Protein AF-A0A7S1A762-F1 (afdb_monomer)

Structure (mmCIF, N/CA/C/O backbone):
data_AF-A0A7S1A762-F1
#
_entry.id   AF-A0A7S1A762-F1
#
loop_
_atom_site.group_PDB
_atom_site.id
_atom_site.type_symbol
_atom_site.label_atom_id
_atom_site.label_alt_id
_atom_site.label_comp_id
_atom_site.label_asym_id
_atom_site.label_entity_id
_atom_site.label_seq_id
_atom_site.pdbx_PDB_ins_code
_atom_site.Cartn_x
_atom_site.Cartn_y
_atom_site.Cartn_z
_atom_site.occupancy
_atom_site.B_iso_or_equiv
_atom_site.auth_seq_id
_atom_site.auth_comp_id
_atom_site.auth_asym_id
_atom_site.auth_atom_id
_atom_site.pdbx_PDB_model_num
ATOM 1 N N . GLU A 1 1 ? 0.591 2.459 -3.767 1.00 74.31 1 GLU A N 1
ATOM 2 C CA . GLU A 1 1 ? 2.033 2.713 -3.951 1.00 74.31 1 GLU A CA 1
ATOM 3 C C . GLU A 1 1 ? 2.833 1.561 -4.551 1.00 74.31 1 GLU A C 1
ATOM 5 O O . GLU A 1 1 ? 3.235 1.699 -5.696 1.00 74.31 1 GLU A O 1
ATOM 10 N N . LYS A 1 2 ? 2.985 0.401 -3.887 1.00 76.31 2 LYS A N 1
ATOM 11 C CA . LYS A 1 2 ? 3.756 -0.755 -4.411 1.00 76.31 2 LYS A CA 1
ATOM 12 C C . LYS A 1 2 ? 3.496 -1.075 -5.895 1.00 76.31 2 LYS A C 1
ATOM 14 O O . LYS A 1 2 ? 4.422 -1.105 -6.691 1.00 76.31 2 LYS A O 1
ATOM 19 N N . ARG A 1 3 ? 2.223 -1.227 -6.286 1.00 81.94 3 ARG A N 1
ATOM 20 C CA . ARG A 1 3 ? 1.825 -1.501 -7.682 1.00 81.94 3 ARG A CA 1
ATOM 21 C C . ARG A 1 3 ? 2.238 -0.395 -8.666 1.00 81.94 3 ARG A C 1
ATOM 23 O O . ARG A 1 3 ? 2.551 -0.702 -9.807 1.00 81.94 3 ARG A O 1
ATOM 30 N N . ARG A 1 4 ? 2.243 0.871 -8.235 1.00 85.12 4 ARG A N 1
ATOM 31 C CA . ARG A 1 4 ? 2.633 2.027 -9.059 1.00 85.12 4 ARG A CA 1
ATOM 32 C C . ARG A 1 4 ? 4.132 1.992 -9.363 1.00 85.12 4 ARG A C 1
ATOM 34 O O . ARG A 1 4 ? 4.509 2.110 -10.519 1.00 85.12 4 ARG A O 1
ATOM 41 N N . VAL A 1 5 ? 4.955 1.746 -8.341 1.00 73.81 5 VAL A N 1
ATOM 42 C CA . VAL A 1 5 ? 6.417 1.627 -8.479 1.00 73.81 5 VAL A CA 1
ATOM 43 C C . VAL A 1 5 ? 6.793 0.419 -9.343 1.00 73.81 5 VAL A C 1
ATOM 45 O O . VAL A 1 5 ? 7.632 0.537 -10.227 1.00 73.81 5 VAL A O 1
ATOM 48 N N . THR A 1 6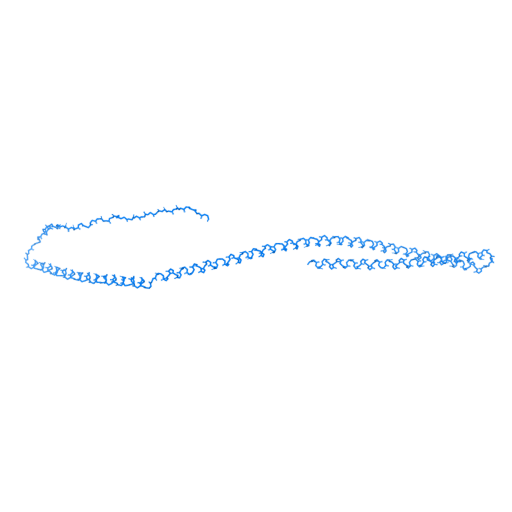 ? 6.121 -0.725 -9.165 1.00 77.44 6 THR A N 1
ATOM 49 C CA . THR A 1 6 ? 6.346 -1.912 -10.010 1.00 77.44 6 THR A CA 1
ATOM 50 C C . THR A 1 6 ? 6.047 -1.646 -11.488 1.00 77.44 6 THR A C 1
ATOM 52 O O . THR A 1 6 ? 6.812 -2.074 -12.344 1.00 77.44 6 THR A O 1
ATOM 55 N N . LEU A 1 7 ? 4.964 -0.925 -11.798 1.00 86.44 7 LEU A N 1
ATOM 56 C CA . LEU A 1 7 ? 4.635 -0.567 -13.181 1.00 86.44 7 LEU A CA 1
ATOM 57 C C . LEU A 1 7 ? 5.673 0.382 -13.799 1.00 86.44 7 LEU A C 1
ATOM 59 O O . LEU A 1 7 ? 6.017 0.205 -14.962 1.00 86.44 7 LEU A O 1
ATOM 63 N N . ALA A 1 8 ? 6.204 1.335 -13.029 1.00 77.06 8 ALA A N 1
ATOM 64 C CA . ALA A 1 8 ? 7.244 2.249 -13.507 1.00 77.06 8 ALA A CA 1
ATOM 65 C C . ALA A 1 8 ? 8.561 1.514 -13.825 1.00 77.06 8 ALA A C 1
ATOM 67 O O . ALA A 1 8 ? 9.174 1.756 -14.861 1.00 77.06 8 ALA A O 1
ATOM 68 N N . ILE A 1 9 ? 8.960 0.558 -12.974 1.00 78.56 9 ILE A N 1
ATOM 69 C CA . ILE A 1 9 ? 10.123 -0.313 -13.221 1.00 78.56 9 ILE A CA 1
ATOM 70 C C . ILE A 1 9 ? 9.944 -1.098 -14.527 1.00 78.56 9 ILE A C 1
ATOM 72 O O . ILE A 1 9 ? 10.867 -1.152 -15.336 1.00 78.56 9 ILE A O 1
ATOM 76 N N . GLN A 1 10 ? 8.757 -1.673 -14.744 1.00 85.50 10 GLN A N 1
ATOM 77 C CA . GLN A 1 10 ? 8.454 -2.439 -15.953 1.00 85.50 10 GLN A CA 1
ATOM 78 C C . GLN A 1 10 ? 8.565 -1.572 -17.217 1.00 85.50 10 GLN A C 1
ATOM 80 O O . GLN A 1 10 ? 9.167 -1.995 -18.197 1.00 85.50 10 GLN A O 1
ATOM 85 N N . GLN A 1 11 ? 8.046 -0.343 -17.174 1.00 83.00 11 GLN A N 1
ATOM 86 C CA . GLN A 1 11 ? 8.123 0.593 -18.298 1.00 83.00 11 GLN A CA 1
ATOM 87 C C . GLN A 1 11 ? 9.572 0.960 -18.650 1.00 83.00 11 GLN A C 1
ATOM 89 O O . GLN A 1 11 ? 9.935 0.897 -19.821 1.00 83.00 11 GLN A O 1
ATOM 94 N N . CYS A 1 12 ? 10.422 1.244 -17.656 1.00 79.12 12 CYS A N 1
ATOM 95 C CA . CYS A 1 12 ? 11.844 1.541 -17.901 1.00 79.12 12 CYS A CA 1
ATOM 96 C C . CYS A 1 12 ? 12.571 0.327 -18.519 1.00 79.12 12 CYS A C 1
ATOM 98 O O . CYS A 1 12 ? 13.406 0.475 -19.408 1.00 79.12 12 CYS A O 1
ATOM 100 N N . GLN A 1 13 ? 12.232 -0.897 -18.092 1.00 78.62 13 GLN A N 1
ATOM 101 C CA . GLN A 1 13 ? 12.792 -2.127 -18.669 1.00 78.62 13 GLN A CA 1
ATOM 102 C C . GLN A 1 13 ? 12.361 -2.350 -20.125 1.00 78.62 13 GLN A C 1
ATOM 104 O O . GLN A 1 13 ? 13.174 -2.781 -20.945 1.00 78.62 13 GLN A O 1
ATOM 109 N N . ASP A 1 14 ? 11.104 -2.053 -20.453 1.00 81.06 14 ASP A N 1
ATOM 110 C CA . ASP A 1 14 ? 10.584 -2.190 -21.813 1.00 81.06 14 ASP A CA 1
ATOM 111 C C . ASP A 1 14 ? 11.221 -1.169 -22.774 1.00 81.06 14 ASP A C 1
ATOM 113 O O . ASP A 1 14 ? 11.579 -1.535 -23.895 1.00 81.06 14 ASP A O 1
ATOM 117 N N . GLU A 1 15 ? 11.427 0.079 -22.338 1.00 80.25 15 GLU A N 1
ATOM 118 C CA . GLU A 1 15 ? 12.115 1.119 -23.122 1.00 80.25 15 GLU A CA 1
ATOM 119 C C . GLU A 1 15 ? 13.577 0.747 -23.412 1.00 80.25 15 GLU A C 1
ATOM 121 O O . GLU A 1 15 ? 14.010 0.794 -24.565 1.00 80.25 15 GLU A O 1
ATOM 126 N N . LEU A 1 16 ? 14.310 0.267 -22.399 1.00 74.62 16 LEU A N 1
ATOM 127 C CA . LEU A 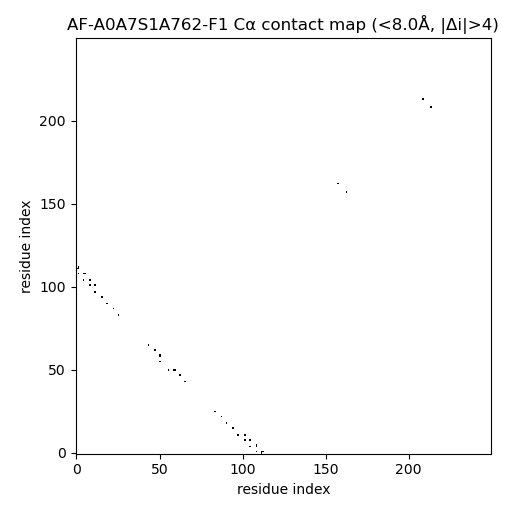1 16 ? 15.690 -0.208 -22.559 1.00 74.62 16 LEU A CA 1
ATOM 128 C C . LEU A 1 16 ? 15.809 -1.342 -23.585 1.00 74.62 16 LEU A C 1
ATOM 130 O O . LEU A 1 16 ? 16.770 -1.393 -24.357 1.00 74.62 16 LEU A O 1
ATOM 134 N N . ARG A 1 17 ? 14.836 -2.258 -23.608 1.00 84.00 17 ARG A N 1
ATOM 135 C CA . ARG A 1 17 ? 14.813 -3.362 -24.573 1.00 84.00 17 ARG A CA 1
ATOM 136 C C . ARG A 1 17 ? 14.652 -2.853 -26.005 1.00 84.00 17 ARG A C 1
ATOM 138 O O . ARG A 1 17 ? 15.387 -3.294 -26.884 1.00 84.00 17 ARG A O 1
ATOM 145 N N . ILE A 1 18 ? 13.727 -1.918 -26.230 1.00 81.50 18 ILE A N 1
ATOM 146 C CA . ILE A 1 18 ? 13.470 -1.335 -27.557 1.00 81.50 18 ILE A CA 1
ATOM 147 C C . ILE A 1 18 ? 14.721 -0.630 -28.094 1.00 81.50 18 ILE A C 1
ATOM 149 O O . ILE A 1 18 ? 15.057 -0.776 -29.270 1.00 81.50 18 ILE A O 1
ATOM 153 N N . ASP A 1 19 ? 15.436 0.107 -27.246 1.00 75.38 19 ASP A N 1
ATOM 154 C CA . ASP A 1 19 ? 16.648 0.810 -27.670 1.00 75.38 19 ASP A CA 1
ATOM 155 C C . ASP A 1 19 ? 17.823 -0.144 -27.948 1.00 75.38 19 ASP A C 1
ATOM 157 O O . ASP A 1 19 ? 18.592 0.093 -28.884 1.00 75.38 19 ASP A O 1
ATOM 161 N N . SER A 1 20 ? 17.928 -1.266 -27.224 1.00 76.75 20 SER A N 1
ATOM 162 C CA . SER A 1 20 ? 18.887 -2.334 -27.549 1.00 76.75 20 SER A CA 1
ATOM 163 C C . SER A 1 20 ? 18.601 -2.958 -28.917 1.00 76.75 20 SER A C 1
ATOM 165 O O . SER A 1 20 ? 19.506 -3.078 -29.739 1.00 76.75 20 SER A O 1
ATOM 167 N N . GLU A 1 21 ? 17.339 -3.303 -29.193 1.00 79.94 21 GLU A N 1
ATOM 168 C CA . GLU A 1 21 ? 16.923 -3.884 -30.478 1.00 79.94 21 GLU A CA 1
ATOM 169 C C . GLU A 1 21 ? 17.217 -2.923 -31.653 1.00 79.94 21 GLU A C 1
ATOM 171 O O . GLU A 1 21 ? 17.675 -3.346 -32.718 1.00 79.94 21 GLU A O 1
ATOM 176 N N . ARG A 1 22 ? 17.031 -1.608 -31.457 1.00 81.00 22 ARG A N 1
ATOM 177 C CA . ARG A 1 22 ? 17.393 -0.577 -32.451 1.00 81.00 22 ARG A CA 1
ATOM 178 C C . ARG A 1 22 ? 18.898 -0.509 -32.717 1.00 81.00 22 ARG A C 1
ATOM 180 O O . ARG A 1 22 ? 19.308 -0.378 -33.871 1.00 81.00 22 ARG A O 1
ATOM 187 N N . ARG A 1 23 ? 19.7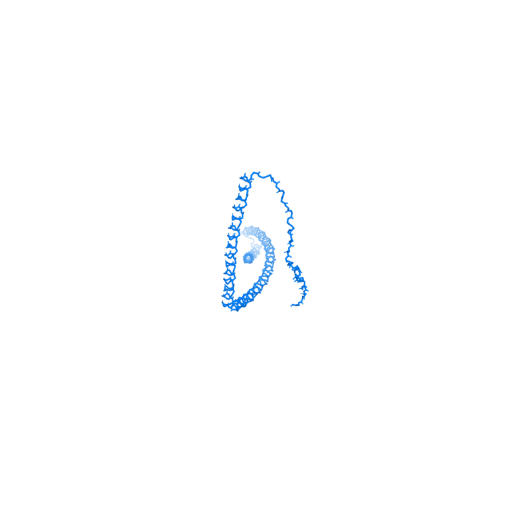19 -0.599 -31.669 1.00 74.44 23 ARG A N 1
ATOM 188 C CA . ARG A 1 23 ? 21.187 -0.558 -31.764 1.00 74.44 23 ARG A CA 1
ATOM 189 C C . ARG A 1 23 ? 21.742 -1.739 -32.567 1.00 74.44 23 ARG A C 1
ATOM 191 O O . ARG A 1 23 ? 22.619 -1.550 -33.414 1.00 74.44 23 ARG A O 1
ATOM 198 N N . ASP A 1 24 ? 21.201 -2.931 -32.338 1.00 79.12 24 ASP A N 1
ATOM 199 C CA . ASP A 1 24 ? 21.586 -4.145 -33.065 1.00 79.12 24 ASP A CA 1
ATOM 200 C C . ASP A 1 24 ? 21.239 -4.040 -34.562 1.00 79.12 24 ASP A C 1
ATOM 202 O O . ASP A 1 24 ? 22.044 -4.408 -35.426 1.00 79.12 24 ASP A O 1
ATOM 206 N N . SER A 1 25 ? 20.079 -3.454 -34.886 1.00 85.38 25 SER A N 1
ATOM 207 C CA . SER A 1 25 ? 19.676 -3.178 -36.272 1.00 85.38 25 SER A CA 1
ATOM 208 C C . SER A 1 25 ? 20.657 -2.238 -36.980 1.00 85.38 25 SER A C 1
ATOM 210 O O . SER A 1 25 ? 21.123 -2.546 -38.076 1.00 85.38 25 SER A O 1
ATOM 212 N N . LEU A 1 26 ? 21.023 -1.118 -36.346 1.00 79.88 26 LEU A N 1
ATOM 213 C CA . LEU A 1 26 ? 21.956 -0.137 -36.920 1.00 79.88 26 LEU A CA 1
ATOM 214 C C . LEU A 1 26 ? 23.366 -0.706 -37.117 1.00 79.88 26 LEU A C 1
ATOM 216 O O . LEU A 1 26 ? 24.038 -0.394 -38.099 1.00 79.88 26 LEU A O 1
ATOM 220 N N . THR A 1 27 ? 23.811 -1.566 -36.202 1.00 78.25 27 THR A N 1
ATOM 221 C CA . THR A 1 27 ? 25.116 -2.233 -36.306 1.00 78.25 27 THR A CA 1
ATOM 222 C C . THR A 1 27 ? 25.144 -3.178 -37.508 1.00 78.25 27 THR A C 1
ATOM 224 O O . THR A 1 27 ? 26.099 -3.170 -38.283 1.00 78.25 27 THR A O 1
ATOM 227 N N . THR A 1 28 ? 24.055 -3.920 -37.724 1.00 86.12 28 THR A N 1
ATOM 228 C CA . THR A 1 28 ? 23.906 -4.810 -38.883 1.00 86.12 28 THR A CA 1
ATOM 229 C C . THR A 1 28 ? 23.937 -4.035 -40.208 1.00 86.12 28 THR A C 1
ATOM 231 O O . THR A 1 28 ? 24.608 -4.453 -41.153 1.00 86.12 28 THR A O 1
ATOM 234 N N . GLU A 1 29 ? 23.262 -2.883 -40.288 1.00 86.69 29 GLU A N 1
ATOM 235 C CA . GLU A 1 29 ? 23.292 -2.019 -41.480 1.00 86.69 29 GLU A CA 1
ATOM 236 C C . GLU A 1 29 ? 24.700 -1.468 -41.770 1.00 86.69 29 GLU A C 1
ATOM 238 O O . GLU A 1 29 ? 25.140 -1.459 -42.924 1.00 86.69 29 GLU A O 1
ATOM 243 N N . LEU A 1 30 ? 25.440 -1.062 -40.732 1.00 80.94 30 LEU A N 1
ATOM 244 C CA . LEU A 1 30 ? 26.822 -0.587 -40.866 1.00 80.94 30 LEU A CA 1
ATOM 245 C C . LEU A 1 30 ? 27.766 -1.678 -41.383 1.00 80.94 30 LEU A C 1
ATOM 247 O O . LEU A 1 30 ? 28.608 -1.401 -42.243 1.00 80.94 30 LEU A O 1
ATOM 251 N N . ASP A 1 31 ? 27.621 -2.910 -40.899 1.00 84.75 31 ASP A N 1
ATOM 252 C CA . ASP A 1 31 ? 28.403 -4.051 -41.383 1.00 84.75 31 ASP A CA 1
ATOM 253 C C . ASP A 1 31 ? 28.080 -4.386 -42.849 1.00 84.75 31 ASP A C 1
ATOM 255 O O . ASP A 1 31 ? 28.986 -4.707 -43.632 1.00 84.75 31 ASP A O 1
ATOM 259 N N . GLY A 1 32 ? 26.815 -4.225 -43.256 1.00 89.38 32 GLY A N 1
ATOM 260 C CA . GLY A 1 32 ? 26.387 -4.311 -44.654 1.00 89.38 32 GLY A CA 1
ATOM 261 C C . GLY A 1 32 ? 27.094 -3.279 -45.535 1.00 89.38 32 GLY A C 1
ATOM 262 O O . GLY A 1 32 ? 27.806 -3.642 -46.473 1.00 89.38 32 GLY A O 1
ATOM 263 N N . MET A 1 33 ? 27.004 -1.997 -45.172 1.00 79.81 33 MET A N 1
ATOM 264 C CA . MET A 1 33 ? 27.676 -0.912 -45.899 1.00 79.81 33 MET A CA 1
ATOM 265 C C . MET A 1 33 ? 29.201 -1.083 -45.958 1.00 79.81 33 MET A C 1
ATOM 267 O O . MET A 1 33 ? 29.834 -0.769 -46.968 1.00 79.81 33 MET A O 1
ATOM 271 N N . ARG A 1 34 ? 2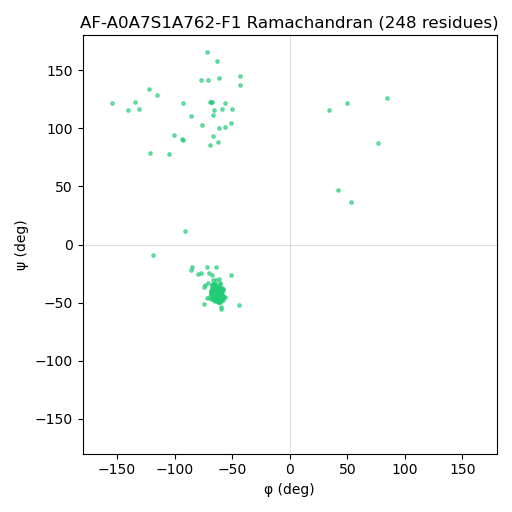9.823 -1.583 -44.884 1.00 84.62 34 ARG A N 1
ATOM 272 C CA . ARG A 1 34 ? 31.268 -1.847 -44.845 1.00 84.62 34 ARG A CA 1
ATOM 273 C C . ARG A 1 34 ? 31.670 -2.947 -45.827 1.00 84.62 34 ARG A C 1
ATOM 275 O O . ARG A 1 34 ? 32.721 -2.839 -46.462 1.00 84.62 34 ARG A O 1
ATOM 282 N N . SER A 1 35 ? 30.841 -3.978 -45.955 1.00 91.12 35 SER A N 1
ATOM 283 C CA . SER A 1 35 ? 31.044 -5.076 -46.903 1.00 91.12 35 SER A CA 1
ATOM 284 C C . SER A 1 35 ? 30.909 -4.595 -48.350 1.00 91.12 35 SER A C 1
ATOM 286 O O . SER A 1 35 ? 31.764 -4.903 -49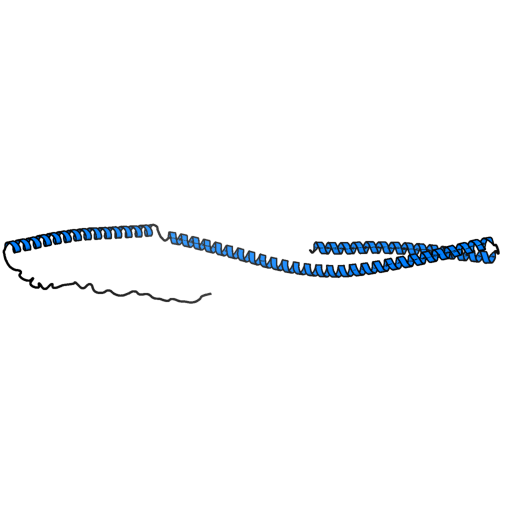.181 1.00 91.12 35 SER A O 1
ATOM 288 N N . GLU A 1 36 ? 29.901 -3.767 -48.640 1.00 89.62 36 GLU A N 1
ATOM 289 C CA . GLU A 1 36 ? 29.718 -3.138 -49.955 1.00 89.62 36 GLU A CA 1
ATOM 290 C C . GLU A 1 36 ? 30.903 -2.241 -50.335 1.00 89.62 36 GLU A C 1
ATOM 292 O O . GLU A 1 36 ? 31.429 -2.338 -51.443 1.00 89.62 36 GLU A O 1
ATOM 297 N N . LEU A 1 37 ? 31.389 -1.414 -49.402 1.00 82.38 37 LEU A N 1
ATOM 298 C CA . LEU A 1 37 ? 32.558 -0.564 -49.632 1.00 82.38 37 LEU A CA 1
ATOM 299 C C . LEU A 1 37 ? 33.819 -1.387 -49.923 1.00 82.38 37 LEU A C 1
ATOM 301 O O . LEU A 1 37 ? 34.603 -1.024 -50.799 1.00 82.38 37 LEU A O 1
ATOM 305 N N . MET A 1 38 ? 34.021 -2.497 -49.208 1.00 88.00 38 MET A N 1
ATOM 306 C CA . MET A 1 38 ? 35.158 -3.393 -49.435 1.00 88.00 38 MET A CA 1
ATOM 307 C C . MET A 1 38 ? 35.106 -4.027 -50.831 1.00 88.00 38 MET A C 1
ATOM 309 O O . MET A 1 38 ? 36.132 -4.100 -51.509 1.00 88.00 38 MET A O 1
ATOM 313 N N . LEU A 1 39 ? 33.913 -4.429 -51.281 1.00 89.31 39 LEU A N 1
ATOM 314 C CA . LEU A 1 39 ? 33.696 -4.936 -52.635 1.00 89.31 39 LEU A CA 1
ATOM 315 C C . LEU A 1 39 ? 34.035 -3.867 -53.685 1.00 89.31 39 LEU A C 1
ATOM 317 O O . LEU A 1 39 ? 34.795 -4.142 -54.613 1.00 89.31 39 LEU A O 1
ATOM 321 N N . LEU A 1 40 ? 33.544 -2.640 -53.493 1.00 85.62 40 LEU A N 1
ATOM 322 C CA . LEU A 1 40 ? 33.812 -1.495 -54.369 1.00 85.62 40 LEU A CA 1
ATOM 323 C C . LEU A 1 40 ? 35.304 -1.148 -54.448 1.00 85.62 40 LEU A C 1
ATOM 325 O O . LEU A 1 40 ? 35.837 -0.925 -55.537 1.00 85.62 40 LEU A O 1
ATOM 329 N N . MET A 1 41 ? 36.005 -1.150 -53.312 1.00 79.00 41 MET A N 1
ATOM 330 C CA . MET A 1 41 ? 37.456 -0.949 -53.277 1.00 79.00 41 MET A CA 1
ATOM 331 C C . MET A 1 41 ? 38.194 -2.050 -54.044 1.00 79.00 41 MET A C 1
ATOM 333 O O . MET A 1 41 ? 39.076 -1.749 -54.843 1.00 79.00 41 MET A O 1
ATOM 337 N N . SER A 1 42 ? 37.786 -3.312 -53.884 1.00 83.75 42 SER A N 1
ATOM 338 C CA . SER A 1 42 ? 38.362 -4.424 -54.645 1.00 83.75 42 SER A CA 1
ATOM 339 C C . SER A 1 42 ? 38.130 -4.283 -56.153 1.00 83.75 42 SER A C 1
ATOM 341 O O . SER A 1 42 ? 39.025 -4.600 -56.938 1.00 83.75 42 SER A O 1
ATOM 343 N N . THR A 1 43 ? 36.950 -3.821 -56.581 1.00 80.62 43 THR A N 1
ATOM 344 C CA . THR A 1 43 ? 36.676 -3.562 -58.004 1.00 80.62 43 THR A CA 1
ATOM 345 C C . THR A 1 43 ? 37.482 -2.380 -58.535 1.00 80.62 43 THR A C 1
ATOM 347 O O . THR A 1 43 ? 38.048 -2.470 -59.621 1.00 80.62 43 THR A O 1
ATOM 350 N N . HIS A 1 44 ? 37.626 -1.309 -57.751 1.00 77.94 44 HIS A N 1
ATOM 351 C CA . HIS A 1 44 ? 38.472 -0.170 -58.103 1.00 77.94 44 HIS A CA 1
ATOM 352 C C . HIS A 1 44 ? 39.940 -0.591 -58.276 1.00 77.94 44 HIS A C 1
ATOM 354 O O . HIS A 1 44 ? 40.591 -0.185 -59.239 1.00 77.94 44 HIS A O 1
ATOM 360 N N . ASP A 1 45 ? 40.460 -1.439 -57.387 1.00 81.69 45 ASP A N 1
ATOM 361 C CA . ASP A 1 45 ? 41.831 -1.957 -57.461 1.00 81.69 45 ASP A CA 1
ATOM 362 C C . ASP A 1 45 ? 42.049 -2.894 -58.657 1.00 81.69 45 ASP A C 1
ATOM 364 O O . ASP A 1 45 ? 43.174 -3.049 -59.139 1.00 81.69 45 ASP A O 1
ATOM 368 N N . HIS A 1 46 ? 40.993 -3.553 -59.131 1.00 77.50 46 HIS A N 1
ATOM 369 C CA . HIS A 1 46 ? 41.032 -4.366 -60.342 1.00 77.50 46 HIS A CA 1
ATOM 370 C C . HIS A 1 46 ? 41.069 -3.492 -61.602 1.00 77.50 46 HIS A C 1
ATOM 372 O O . HIS A 1 46 ? 41.992 -3.638 -62.400 1.00 77.50 46 HIS A O 1
ATOM 378 N N . ILE A 1 47 ? 40.150 -2.529 -61.719 1.00 76.00 47 ILE A N 1
ATOM 379 C CA . ILE A 1 47 ? 40.081 -1.581 -62.844 1.00 76.00 47 ILE A CA 1
ATOM 380 C C . ILE A 1 47 ? 41.368 -0.749 -62.935 1.00 76.00 47 ILE A C 1
ATOM 382 O O . ILE A 1 47 ? 41.943 -0.587 -64.008 1.00 76.00 47 ILE A O 1
ATOM 386 N N . SER A 1 48 ? 41.881 -0.277 -61.794 1.00 73.38 48 SER A N 1
ATOM 387 C CA . SER A 1 48 ? 43.136 0.486 -61.734 1.00 73.38 48 SER A CA 1
ATOM 388 C C . SER A 1 48 ? 44.337 -0.311 -62.253 1.00 73.38 48 SER A C 1
ATOM 390 O O . SER A 1 48 ? 45.245 0.277 -62.835 1.00 73.38 48 SER A O 1
ATOM 392 N N . ARG A 1 49 ? 44.355 -1.638 -62.063 1.00 77.25 49 ARG A N 1
ATOM 393 C CA . ARG A 1 49 ? 45.397 -2.514 -62.623 1.00 77.25 49 ARG A CA 1
ATOM 394 C C . ARG A 1 49 ? 45.252 -2.668 -64.138 1.00 77.25 49 ARG A C 1
ATOM 396 O O . ARG A 1 49 ? 46.234 -2.477 -64.845 1.00 77.25 49 ARG A O 1
ATOM 403 N N . GLU A 1 50 ? 44.042 -2.910 -64.639 1.00 69.62 50 GLU A N 1
ATOM 404 C CA . GLU A 1 50 ? 43.777 -3.042 -66.084 1.00 69.62 50 GLU A CA 1
ATOM 405 C C . GLU A 1 50 ? 44.055 -1.747 -66.873 1.00 69.62 50 GLU A C 1
ATOM 407 O O . GLU A 1 50 ? 44.486 -1.786 -68.027 1.00 69.62 50 GLU A O 1
ATOM 412 N N . LEU A 1 51 ? 43.881 -0.578 -66.249 1.00 63.78 51 LEU A N 1
ATOM 413 C CA . LEU A 1 51 ? 44.265 0.722 -66.817 1.00 63.78 51 LEU A CA 1
ATOM 414 C C . LEU A 1 51 ? 45.756 0.851 -67.092 1.00 63.78 51 LEU A C 1
ATOM 416 O O . LEU A 1 51 ? 46.166 1.294 -68.167 1.00 63.78 51 LEU A O 1
ATOM 420 N N . VAL A 1 52 ? 46.561 0.496 -66.086 1.00 63.69 52 VAL A N 1
ATOM 421 C CA . VAL A 1 52 ? 48.024 0.542 -66.162 1.00 63.69 52 VAL A CA 1
ATOM 422 C C . VAL A 1 52 ? 48.516 -0.389 -67.272 1.00 63.69 52 VAL A C 1
ATOM 424 O O . VAL A 1 52 ? 49.528 -0.107 -67.909 1.00 63.69 52 VAL A O 1
ATOM 427 N N . GLU A 1 53 ? 47.765 -1.456 -67.542 1.00 61.41 53 GLU A N 1
ATOM 428 C CA . GLU A 1 53 ? 48.063 -2.451 -68.567 1.00 61.41 53 GLU A CA 1
ATOM 429 C C . GLU A 1 53 ? 47.568 -2.074 -69.986 1.00 61.41 53 GLU A C 1
ATOM 431 O O . GLU A 1 53 ? 48.107 -2.619 -70.949 1.00 61.41 53 GLU A O 1
ATOM 436 N N . SER A 1 54 ? 46.615 -1.139 -70.167 1.00 56.84 54 SER A N 1
ATOM 437 C CA . SER A 1 54 ? 45.908 -0.943 -71.460 1.00 56.84 54 SER A CA 1
ATOM 438 C C . SER A 1 54 ? 46.036 0.419 -72.180 1.00 56.84 54 SER A C 1
ATOM 440 O O . SER A 1 54 ? 45.631 0.498 -73.338 1.00 56.84 54 SER A O 1
ATOM 442 N N . GLN A 1 55 ? 46.619 1.474 -71.586 1.00 56.88 55 GLN A N 1
ATOM 443 C CA . GLN A 1 55 ? 46.839 2.803 -72.223 1.00 56.88 55 GLN A CA 1
ATOM 444 C C . GLN A 1 55 ? 45.656 3.343 -73.079 1.00 56.88 55 GLN A C 1
ATOM 446 O O . GLN A 1 55 ? 45.851 3.831 -74.194 1.00 56.88 55 GLN A O 1
ATOM 451 N N . ALA A 1 56 ? 44.421 3.293 -72.569 1.00 55.88 56 ALA A N 1
ATOM 452 C CA . ALA A 1 56 ? 43.241 3.834 -73.252 1.00 55.88 56 ALA A CA 1
ATOM 453 C C . ALA A 1 56 ? 42.616 5.016 -72.484 1.00 55.88 56 ALA A C 1
ATOM 455 O O . ALA A 1 56 ? 42.302 4.914 -71.301 1.00 55.88 56 ALA A O 1
ATOM 456 N N . CYS A 1 57 ? 42.388 6.141 -73.174 1.00 54.81 57 CYS A N 1
ATOM 457 C CA . CYS A 1 57 ? 41.839 7.377 -72.594 1.00 54.81 57 CYS A CA 1
ATOM 458 C C . CYS A 1 57 ? 40.400 7.258 -72.053 1.00 54.81 57 CYS A C 1
ATOM 460 O O . CYS A 1 57 ? 40.005 8.091 -71.245 1.00 54.81 57 CYS A O 1
ATOM 462 N N . SER A 1 58 ? 39.607 6.250 -72.451 1.00 60.16 58 SER A N 1
ATOM 463 C CA . SER A 1 58 ? 38.249 6.071 -71.894 1.00 60.16 58 SER A CA 1
ATOM 464 C C . SER A 1 58 ? 38.273 5.624 -70.434 1.00 60.16 58 SER A C 1
ATOM 466 O O . SER A 1 58 ? 37.337 5.876 -69.685 1.00 60.16 58 SER A O 1
ATOM 468 N N . VAL A 1 59 ? 39.364 4.986 -70.018 1.00 63.62 59 VAL A N 1
ATOM 469 C CA . VAL A 1 59 ? 39.480 4.405 -68.687 1.00 63.62 59 VAL A CA 1
ATOM 470 C C . VAL A 1 59 ? 39.961 5.450 -67.664 1.00 63.62 59 VAL A C 1
ATOM 472 O O . VAL A 1 59 ? 39.687 5.338 -66.474 1.00 63.62 59 VAL A O 1
ATOM 475 N N . GLU A 1 60 ? 40.614 6.530 -68.114 1.00 67.38 60 GLU A N 1
ATOM 476 C CA . GLU A 1 60 ? 40.974 7.679 -67.266 1.00 67.38 60 GLU A CA 1
ATOM 477 C C . GLU A 1 60 ? 39.738 8.451 -66.780 1.00 67.38 60 GLU A C 1
ATOM 479 O O . GLU A 1 60 ? 39.676 8.837 -65.612 1.00 67.38 60 GLU A O 1
ATOM 484 N N . GLU A 1 61 ? 38.734 8.640 -67.641 1.00 71.69 61 GLU A N 1
ATOM 485 C CA . GLU A 1 61 ? 37.475 9.307 -67.280 1.00 71.69 61 GLU A CA 1
ATOM 486 C C . GLU A 1 61 ? 36.658 8.467 -66.284 1.00 71.69 61 GLU A C 1
ATOM 488 O O . GLU A 1 61 ? 36.172 8.987 -65.275 1.00 71.69 61 GLU A O 1
ATOM 493 N N . GLU A 1 62 ? 36.588 7.150 -66.495 1.00 74.19 62 GLU A N 1
ATOM 494 C CA . GLU A 1 62 ? 35.977 6.211 -65.546 1.00 74.19 62 GLU A CA 1
ATOM 495 C C . GLU A 1 62 ? 36.694 6.217 -64.188 1.00 74.19 62 GLU A C 1
ATOM 497 O O . GLU A 1 62 ? 36.042 6.170 -63.145 1.00 74.19 62 GLU A O 1
ATOM 502 N N . LEU A 1 63 ? 38.022 6.363 -64.171 1.00 74.19 63 LEU A N 1
ATOM 503 C CA . LEU A 1 63 ? 38.806 6.398 -62.936 1.00 74.19 63 LEU A CA 1
ATOM 504 C C . LEU A 1 63 ? 38.635 7.712 -62.158 1.00 74.19 63 LEU A C 1
ATOM 506 O O . LEU A 1 63 ? 38.610 7.704 -60.924 1.00 74.19 63 LEU A O 1
ATOM 510 N N . VAL A 1 64 ? 38.476 8.842 -62.852 1.00 78.31 64 VAL A N 1
ATOM 511 C CA . VAL A 1 64 ? 38.124 10.125 -62.220 1.00 78.31 64 VAL A CA 1
ATOM 512 C C . VAL A 1 64 ? 36.724 10.057 -61.606 1.00 78.31 64 VAL A C 1
ATOM 514 O O . VAL A 1 64 ? 36.550 10.462 -60.453 1.00 78.31 64 VAL A O 1
ATOM 517 N N . ASN A 1 65 ? 35.750 9.488 -62.321 1.00 79.44 65 ASN A N 1
ATOM 518 C CA . ASN A 1 65 ? 34.390 9.305 -61.809 1.00 79.44 65 ASN A CA 1
ATOM 519 C C . ASN A 1 65 ? 34.359 8.349 -60.607 1.00 79.44 65 ASN A C 1
ATOM 521 O O . ASN A 1 65 ? 33.771 8.683 -59.577 1.00 79.44 65 ASN A O 1
ATOM 525 N N . ALA A 1 66 ? 35.077 7.225 -60.678 1.00 75.88 66 ALA A N 1
ATOM 526 C CA . ALA A 1 66 ? 35.194 6.279 -59.571 1.00 75.88 66 ALA A CA 1
ATOM 527 C C . ALA A 1 66 ? 35.845 6.914 -58.330 1.00 75.88 66 ALA A C 1
ATOM 529 O O . ALA A 1 66 ? 35.404 6.676 -57.207 1.00 75.88 66 ALA A O 1
ATOM 530 N N . ARG A 1 67 ? 36.860 7.774 -58.501 1.00 79.81 67 ARG A N 1
ATOM 531 C CA . ARG A 1 67 ? 37.467 8.520 -57.382 1.00 79.81 67 ARG A CA 1
ATOM 532 C C . ARG A 1 67 ? 36.495 9.505 -56.737 1.00 79.81 67 ARG A C 1
ATOM 534 O O . ARG A 1 67 ? 36.413 9.546 -55.512 1.00 79.81 67 ARG A O 1
ATOM 541 N N . ALA A 1 68 ? 35.744 10.262 -57.536 1.00 82.44 68 ALA A N 1
ATOM 542 C CA . ALA A 1 68 ? 34.737 11.189 -57.020 1.00 82.44 68 ALA A CA 1
ATOM 543 C C . ALA A 1 68 ? 33.617 10.454 -56.257 1.00 82.44 68 ALA A C 1
ATOM 545 O O . ALA A 1 68 ? 33.151 10.918 -55.211 1.00 82.44 68 ALA A O 1
ATOM 546 N N . GLU A 1 69 ? 33.217 9.279 -56.743 1.00 87.94 69 GLU A N 1
ATOM 547 C CA . GLU A 1 69 ? 32.235 8.425 -56.080 1.00 87.94 69 GLU A CA 1
ATOM 548 C C . GLU A 1 69 ? 32.780 7.837 -54.769 1.00 87.94 69 GLU A C 1
ATOM 550 O O . GLU A 1 69 ? 32.098 7.891 -53.744 1.00 87.94 69 GLU A O 1
ATOM 555 N N . ILE A 1 70 ? 34.044 7.395 -54.745 1.00 82.62 70 ILE A N 1
ATOM 556 C CA . ILE A 1 70 ? 34.739 6.950 -53.526 1.00 82.62 70 ILE A CA 1
ATOM 557 C C . ILE A 1 70 ? 34.798 8.064 -52.479 1.00 82.62 70 ILE A C 1
ATOM 559 O O . ILE A 1 70 ? 34.493 7.820 -51.311 1.00 82.62 70 ILE A O 1
ATOM 563 N N . ASP A 1 71 ? 35.164 9.286 -52.861 1.00 83.94 71 ASP A N 1
ATOM 564 C CA . ASP A 1 71 ? 35.248 10.400 -51.914 1.00 83.94 71 ASP A CA 1
ATOM 565 C C . ASP A 1 71 ? 33.862 10.806 -51.388 1.00 83.94 71 ASP A C 1
ATOM 567 O O . ASP A 1 71 ? 33.700 11.089 -50.197 1.00 83.94 71 ASP A O 1
ATOM 571 N N . THR A 1 72 ? 32.828 10.717 -52.230 1.00 87.44 72 THR A N 1
ATOM 572 C CA . THR A 1 72 ? 31.430 10.911 -51.817 1.00 87.44 72 THR A CA 1
ATOM 573 C C . THR A 1 72 ? 30.979 9.832 -50.828 1.00 87.44 72 THR A C 1
ATOM 575 O O . THR A 1 72 ? 30.348 10.140 -49.813 1.00 87.44 72 THR A O 1
ATOM 578 N N . LEU A 1 73 ? 31.316 8.565 -51.081 1.00 79.38 73 LEU A N 1
ATOM 579 C CA . LEU A 1 73 ? 31.011 7.449 -50.183 1.00 79.38 73 LEU A CA 1
ATOM 580 C C . LEU A 1 73 ? 31.778 7.558 -48.860 1.00 79.38 73 LEU A C 1
ATOM 582 O O . LEU A 1 73 ? 31.188 7.336 -47.805 1.00 79.38 73 LEU A O 1
ATOM 586 N N . ARG A 1 74 ? 33.046 7.985 -48.878 1.00 83.06 74 ARG A N 1
ATOM 587 C CA . ARG A 1 74 ? 33.832 8.270 -47.663 1.00 83.06 74 ARG A CA 1
ATOM 588 C C . ARG A 1 74 ? 33.212 9.387 -46.828 1.00 83.06 74 ARG A C 1
ATOM 590 O O . ARG A 1 74 ? 33.116 9.250 -45.609 1.00 83.06 74 ARG A O 1
ATOM 597 N N . ALA A 1 75 ? 32.751 10.464 -47.465 1.00 84.12 75 ALA A N 1
ATOM 598 C CA . ALA A 1 75 ? 32.073 11.561 -46.778 1.00 84.12 75 ALA A CA 1
ATOM 599 C C . ALA A 1 75 ? 30.744 11.109 -46.147 1.00 84.12 75 ALA A C 1
ATOM 601 O O . ALA A 1 75 ? 30.468 11.422 -44.986 1.00 84.12 75 ALA A O 1
ATOM 602 N N . LYS A 1 76 ? 29.944 10.314 -46.874 1.00 84.38 76 LYS A N 1
ATOM 603 C CA . LYS A 1 76 ? 28.721 9.699 -46.334 1.00 84.38 76 LYS A CA 1
ATOM 604 C C . LYS A 1 76 ? 29.041 8.784 -45.153 1.00 84.38 76 LYS A C 1
ATOM 606 O O . LYS A 1 76 ? 28.434 8.946 -44.100 1.00 84.38 76 LYS A O 1
ATOM 611 N N . LEU A 1 77 ? 30.021 7.890 -45.286 1.00 79.62 77 LEU A N 1
ATOM 612 C CA . LEU A 1 77 ? 30.443 6.977 -44.221 1.00 79.62 77 LEU A CA 1
ATOM 613 C C . LEU A 1 77 ? 30.865 7.739 -42.959 1.00 79.62 77 LEU A C 1
ATOM 615 O O . LEU A 1 77 ? 30.414 7.406 -41.869 1.00 79.62 77 LEU A O 1
ATOM 619 N N . SER A 1 78 ? 31.660 8.802 -43.105 1.00 79.69 78 SER A N 1
ATOM 620 C CA . SER A 1 78 ? 32.065 9.656 -41.983 1.00 79.69 78 SER A CA 1
ATOM 621 C C . SER A 1 78 ? 30.864 10.334 -41.307 1.00 79.69 78 SER A C 1
ATOM 623 O O . SER A 1 78 ? 30.782 10.378 -40.079 1.00 79.69 78 SER A O 1
ATOM 625 N N . SER A 1 79 ? 29.883 10.800 -42.089 1.00 82.19 79 SER A N 1
ATOM 626 C CA . SER A 1 79 ? 28.641 11.371 -41.555 1.00 82.19 79 SER A CA 1
ATOM 627 C C . SER A 1 79 ? 27.809 10.341 -40.782 1.00 82.19 79 SER A C 1
ATOM 629 O O . SER A 1 79 ? 27.337 10.642 -39.684 1.00 82.19 79 SER A O 1
ATOM 631 N N . TYR A 1 80 ? 27.660 9.123 -41.308 1.00 76.56 80 TYR A N 1
ATOM 632 C CA . TYR A 1 80 ? 26.943 8.038 -40.631 1.00 76.56 80 TYR A CA 1
ATOM 633 C C . TYR A 1 80 ? 27.664 7.557 -39.368 1.00 76.56 80 TYR A C 1
ATOM 635 O O . TYR A 1 80 ? 27.011 7.354 -38.350 1.00 76.56 80 TYR A O 1
ATOM 643 N N . GLN A 1 81 ? 28.996 7.459 -39.384 1.00 74.31 81 GLN A N 1
ATOM 644 C CA . GLN A 1 81 ? 29.794 7.147 -38.193 1.00 74.31 81 GLN A CA 1
ATOM 645 C C . GLN A 1 81 ? 29.601 8.193 -37.089 1.00 74.31 81 GLN A C 1
ATOM 647 O O . GLN A 1 81 ? 29.440 7.837 -35.925 1.00 74.31 81 GLN A O 1
ATOM 652 N N . CYS A 1 82 ? 29.555 9.480 -37.448 1.00 73.62 82 CYS A N 1
ATOM 653 C CA . CYS A 1 82 ? 29.278 10.556 -36.497 1.00 73.62 82 CYS A CA 1
ATOM 654 C C . CYS A 1 82 ? 27.859 10.453 -35.906 1.00 73.62 82 CYS A C 1
ATOM 656 O O . CYS A 1 82 ? 27.692 10.546 -34.691 1.00 73.62 82 CYS A O 1
ATOM 658 N N . LYS A 1 83 ? 26.841 10.194 -36.740 1.00 75.81 83 LYS A N 1
ATOM 659 C CA . LYS A 1 83 ? 25.453 9.991 -36.281 1.00 75.81 83 LYS A CA 1
ATOM 660 C C . LYS A 1 83 ? 25.315 8.779 -35.360 1.00 75.81 83 LYS A C 1
ATOM 662 O O . LYS A 1 83 ? 24.755 8.912 -34.280 1.00 75.81 83 LYS A O 1
ATOM 667 N N . SER A 1 84 ? 25.894 7.644 -35.748 1.00 74.44 84 SER A N 1
ATOM 668 C CA . SER A 1 84 ? 25.909 6.421 -34.941 1.00 74.44 84 SER A CA 1
ATOM 669 C C . SER A 1 84 ? 26.590 6.647 -33.589 1.00 74.44 84 SER A C 1
ATOM 671 O O . SER A 1 84 ? 26.075 6.222 -32.556 1.00 74.44 84 SER A O 1
ATOM 673 N N . HIS A 1 85 ? 27.705 7.385 -33.561 1.00 73.75 85 HIS A N 1
ATOM 674 C CA . HIS A 1 85 ? 28.375 7.706 -32.306 1.00 73.75 85 HIS A CA 1
ATOM 675 C C . HIS A 1 85 ? 27.503 8.588 -31.397 1.00 73.75 85 HIS A C 1
ATOM 677 O O . HIS A 1 85 ? 27.438 8.332 -30.194 1.00 73.75 85 HIS A O 1
ATOM 683 N N . LEU A 1 86 ? 26.810 9.589 -31.952 1.00 72.12 86 LEU A N 1
ATOM 684 C CA . LEU A 1 86 ? 25.895 10.446 -31.191 1.00 72.12 86 LEU A CA 1
ATOM 685 C C . LEU A 1 86 ? 24.709 9.656 -30.625 1.00 72.12 86 LEU A C 1
ATOM 687 O O . LEU A 1 86 ? 24.405 9.787 -29.440 1.00 72.12 86 LEU A O 1
ATOM 691 N N . GLU A 1 87 ? 24.086 8.799 -31.434 1.00 73.50 87 GLU A N 1
ATOM 692 C CA . GLU A 1 87 ? 22.997 7.911 -31.006 1.00 73.50 87 GLU A CA 1
ATOM 693 C C . GLU A 1 87 ? 23.458 6.934 -29.916 1.00 73.50 87 GLU A C 1
ATOM 695 O O . GLU A 1 87 ? 22.752 6.750 -28.925 1.00 73.50 87 GLU A O 1
ATOM 700 N N . SER A 1 88 ? 24.677 6.391 -30.026 1.00 68.75 88 SER A N 1
ATOM 701 C CA . SER A 1 88 ? 25.280 5.563 -28.975 1.00 68.75 88 SER A CA 1
ATOM 702 C C . SER A 1 88 ? 25.456 6.346 -27.679 1.00 68.75 88 SER A C 1
ATOM 704 O O . SER A 1 88 ? 25.011 5.888 -26.636 1.00 68.75 88 SER A O 1
ATOM 706 N N . THR A 1 89 ? 26.042 7.548 -27.724 1.00 68.56 89 THR A N 1
ATOM 707 C CA . THR A 1 89 ? 26.239 8.354 -26.506 1.00 68.56 89 THR A CA 1
ATOM 708 C C . THR A 1 89 ? 24.925 8.788 -25.866 1.00 68.56 89 THR A C 1
ATOM 710 O O . THR A 1 89 ? 24.819 8.813 -24.643 1.00 68.56 89 THR A O 1
ATOM 713 N N . HIS A 1 90 ? 23.911 9.099 -26.678 1.00 73.06 90 HIS A N 1
ATOM 714 C CA . HIS A 1 90 ? 22.581 9.441 -26.190 1.00 73.06 90 HIS A CA 1
ATOM 715 C C . HIS A 1 90 ? 21.922 8.238 -25.512 1.00 73.06 90 HIS A C 1
ATOM 717 O O . HIS A 1 90 ? 21.392 8.363 -24.413 1.00 73.06 90 HIS A O 1
ATOM 723 N N . SER A 1 91 ? 22.016 7.061 -26.133 1.00 72.12 91 SER A N 1
ATOM 724 C CA . SER A 1 91 ? 21.514 5.815 -25.564 1.00 72.12 91 SER A CA 1
ATOM 725 C C . SER A 1 91 ? 22.254 5.446 -24.276 1.00 72.12 91 SER A C 1
ATOM 727 O O . SER A 1 91 ? 21.616 5.096 -23.293 1.00 72.12 91 SER A O 1
ATOM 729 N N . ASP A 1 92 ? 23.577 5.601 -24.216 1.00 70.81 92 ASP A N 1
ATOM 730 C CA . ASP A 1 92 ? 24.361 5.312 -23.009 1.00 70.81 92 ASP A CA 1
ATOM 731 C C . ASP A 1 92 ? 24.029 6.282 -21.858 1.00 70.81 92 ASP A C 1
ATOM 733 O O . ASP A 1 92 ? 23.968 5.875 -20.693 1.00 70.81 92 ASP A O 1
ATOM 737 N N . MET A 1 93 ? 23.732 7.546 -22.175 1.00 76.38 93 MET A N 1
ATOM 738 C CA . MET A 1 93 ? 23.215 8.521 -21.210 1.00 76.38 93 MET A CA 1
ATOM 739 C C . MET A 1 93 ? 21.819 8.121 -20.707 1.00 76.38 93 MET A C 1
ATOM 741 O O . MET A 1 93 ? 21.617 8.043 -19.500 1.00 76.38 93 MET A O 1
ATOM 745 N N . GLN A 1 94 ? 20.889 7.758 -21.598 1.00 74.50 94 GLN A N 1
ATOM 746 C CA . GLN A 1 94 ? 19.549 7.279 -21.220 1.00 74.50 94 GLN A CA 1
ATOM 747 C C . GLN A 1 94 ? 19.587 5.978 -20.406 1.00 74.50 94 GLN A C 1
ATOM 749 O O . GLN A 1 94 ? 18.816 5.817 -19.461 1.00 74.50 94 GLN A O 1
ATOM 754 N N . ILE A 1 95 ? 20.502 5.060 -20.731 1.00 75.38 95 ILE A N 1
ATOM 755 C CA . ILE A 1 95 ? 20.742 3.833 -19.960 1.00 75.38 95 ILE A CA 1
ATOM 756 C C . ILE A 1 95 ? 21.215 4.186 -18.551 1.00 75.38 95 ILE A C 1
ATOM 758 O O . ILE A 1 95 ? 20.761 3.580 -17.580 1.00 75.38 95 ILE A O 1
ATOM 762 N N . THR A 1 96 ? 22.109 5.166 -18.428 1.00 74.69 96 THR A N 1
ATOM 763 C CA . THR A 1 96 ? 22.606 5.627 -17.127 1.00 74.69 96 THR A CA 1
ATOM 764 C C . THR A 1 96 ? 21.481 6.270 -16.316 1.00 74.69 96 THR A C 1
ATOM 766 O O . THR A 1 96 ? 21.262 5.866 -15.174 1.00 74.69 96 THR A O 1
ATOM 769 N N . ASP A 1 97 ? 20.698 7.161 -16.925 1.00 77.00 97 ASP A N 1
ATOM 770 C CA . ASP A 1 97 ? 19.561 7.828 -16.284 1.00 77.00 97 ASP A CA 1
ATOM 771 C C . ASP A 1 97 ? 18.480 6.823 -15.843 1.00 77.00 97 ASP A C 1
ATOM 773 O O . ASP A 1 97 ? 18.030 6.851 -14.695 1.00 77.00 97 ASP A O 1
ATOM 777 N N . CYS A 1 98 ? 18.097 5.873 -16.706 1.00 74.75 98 CYS A N 1
ATOM 778 C CA . CYS A 1 98 ? 17.137 4.819 -16.353 1.00 74.75 98 CYS A CA 1
ATOM 779 C C . CYS A 1 98 ? 17.714 3.866 -15.289 1.00 74.75 98 CYS A C 1
ATOM 781 O O . CYS A 1 98 ? 16.984 3.424 -14.404 1.00 74.75 98 CYS A O 1
ATOM 783 N N . SER A 1 99 ? 19.024 3.590 -15.289 1.00 76.12 99 SER A N 1
ATOM 784 C CA . SER A 1 99 ? 19.690 2.795 -14.243 1.00 76.12 99 SER A CA 1
ATOM 785 C C . SER A 1 99 ? 19.666 3.494 -12.880 1.00 76.12 99 SER A C 1
ATOM 787 O O . SER A 1 99 ? 19.417 2.856 -11.851 1.00 76.12 99 SER A O 1
ATOM 789 N N . GLU A 1 100 ? 19.872 4.811 -12.845 1.00 82.75 100 GLU A N 1
ATOM 790 C CA . GLU A 1 100 ? 19.730 5.601 -11.621 1.00 82.75 100 GLU A CA 1
ATOM 791 C C . GLU A 1 100 ? 18.280 5.631 -11.128 1.00 82.75 100 GLU A C 1
ATOM 793 O O . GLU A 1 100 ? 18.036 5.387 -9.942 1.00 82.75 100 GLU A O 1
ATOM 798 N N . GLN A 1 101 ? 17.312 5.834 -12.025 1.00 79.69 101 GLN A N 1
ATOM 799 C CA . GLN A 1 101 ? 15.886 5.777 -11.687 1.00 79.69 101 GLN A CA 1
ATOM 800 C C . GLN A 1 101 ? 15.468 4.390 -11.185 1.00 79.69 101 GLN A C 1
ATOM 802 O O . GLN A 1 101 ? 14.737 4.287 -10.200 1.00 79.69 101 GLN A O 1
ATOM 807 N N . LEU A 1 102 ? 15.977 3.313 -11.792 1.00 78.62 102 LEU A N 1
ATOM 808 C CA . LEU A 1 102 ? 15.753 1.940 -11.339 1.00 78.62 102 LEU A CA 1
ATOM 809 C C . LEU A 1 102 ? 16.262 1.736 -9.915 1.00 78.62 102 LEU A C 1
ATOM 811 O O . LEU A 1 102 ? 15.521 1.225 -9.078 1.00 78.62 102 LEU A O 1
ATOM 815 N N . LYS A 1 103 ? 17.485 2.183 -9.609 1.00 83.62 103 LYS A N 1
ATOM 816 C CA . LYS A 1 103 ? 18.036 2.102 -8.247 1.00 83.62 103 LYS A CA 1
ATOM 817 C C . LYS A 1 103 ? 17.183 2.883 -7.252 1.00 83.62 103 LYS A C 1
ATOM 819 O O . LYS A 1 103 ? 16.867 2.362 -6.184 1.00 83.62 103 LYS A O 1
ATOM 824 N N . GLN A 1 104 ? 16.776 4.103 -7.601 1.00 83.75 104 GLN A N 1
ATOM 825 C CA . GLN A 1 104 ? 15.911 4.922 -6.750 1.00 83.75 104 GLN A CA 1
ATOM 826 C C . GLN A 1 104 ? 14.566 4.228 -6.493 1.00 83.75 104 GLN A C 1
ATOM 828 O O . GLN A 1 104 ? 14.168 4.048 -5.340 1.00 83.75 104 GLN A O 1
ATOM 833 N N . HIS A 1 105 ? 13.894 3.749 -7.539 1.00 82.12 105 HIS A N 1
ATOM 834 C CA . HIS A 1 105 ? 12.628 3.033 -7.408 1.00 82.12 105 HIS A CA 1
ATOM 835 C C . HIS A 1 105 ? 12.764 1.702 -6.664 1.00 82.12 105 HIS A C 1
ATOM 837 O O . HIS A 1 105 ? 11.868 1.344 -5.901 1.00 82.12 105 HIS A O 1
ATOM 843 N N . GLU A 1 106 ? 13.882 0.991 -6.804 1.00 84.12 106 GLU A N 1
ATOM 844 C CA . GLU A 1 106 ? 14.154 -0.229 -6.045 1.00 84.12 106 GLU A CA 1
ATOM 845 C C . GLU A 1 106 ? 14.344 0.068 -4.549 1.00 84.12 106 GLU A C 1
ATOM 847 O O . GLU A 1 106 ? 13.807 -0.649 -3.699 1.00 84.12 106 GLU A O 1
ATOM 852 N N . THR A 1 107 ? 15.061 1.143 -4.203 1.00 86.06 107 THR A N 1
ATOM 853 C CA . THR A 1 107 ? 15.199 1.573 -2.801 1.00 86.06 107 THR A CA 1
ATOM 854 C C . THR A 1 107 ? 13.859 1.983 -2.196 1.00 86.06 107 THR A C 1
ATOM 856 O O . THR A 1 107 ? 13.535 1.561 -1.085 1.00 86.06 107 THR A O 1
ATOM 859 N N . GLU A 1 108 ? 13.038 2.716 -2.948 1.00 85.94 108 GLU A N 1
ATOM 860 C CA . GLU A 1 108 ? 11.699 3.117 -2.519 1.00 85.94 108 GLU A CA 1
ATOM 861 C C . GLU A 1 108 ? 10.769 1.908 -2.359 1.00 85.94 108 GLU A C 1
ATOM 863 O O . GLU A 1 108 ? 10.028 1.809 -1.381 1.00 85.94 108 GLU A O 1
ATOM 868 N N . LEU A 1 109 ? 10.853 0.927 -3.262 1.00 83.62 109 LEU A N 1
ATOM 869 C CA . LEU A 1 109 ? 10.100 -0.319 -3.155 1.00 83.62 109 LEU A CA 1
ATOM 870 C C . LEU A 1 109 ? 10.467 -1.089 -1.880 1.00 83.62 109 LEU A C 1
ATOM 872 O O . LEU A 1 109 ? 9.572 -1.569 -1.183 1.00 83.62 109 LEU A O 1
ATOM 876 N N . LYS A 1 110 ? 11.764 -1.180 -1.553 1.00 83.44 110 LYS A N 1
ATOM 877 C CA . LYS A 1 110 ? 12.249 -1.816 -0.317 1.00 83.44 110 LYS A CA 1
ATOM 878 C C . LYS A 1 110 ? 11.756 -1.076 0.927 1.00 83.44 110 LYS A C 1
ATOM 880 O O . LYS A 1 110 ? 11.302 -1.729 1.865 1.00 83.44 110 LYS A O 1
ATOM 885 N N . ARG A 1 111 ? 11.778 0.263 0.918 1.00 92.31 111 ARG A N 1
ATOM 886 C CA . ARG A 1 111 ? 11.246 1.100 2.009 1.00 92.31 111 ARG A CA 1
ATOM 887 C C . ARG A 1 111 ? 9.754 0.846 2.230 1.00 92.31 111 ARG A C 1
ATOM 889 O O . ARG A 1 111 ? 9.354 0.475 3.329 1.00 92.31 111 ARG A O 1
ATOM 896 N N . VAL A 1 112 ? 8.947 0.953 1.173 1.00 83.19 112 VAL A N 1
ATOM 897 C CA . VAL A 1 112 ? 7.493 0.720 1.232 1.00 83.19 112 VAL A CA 1
ATOM 898 C C . VAL A 1 112 ? 7.173 -0.716 1.659 1.00 83.19 112 VAL A C 1
ATOM 900 O O . VAL A 1 112 ? 6.200 -0.954 2.372 1.00 83.19 112 VAL A O 1
ATOM 903 N N . GLN A 1 113 ? 7.982 -1.696 1.248 1.00 80.19 113 GLN A N 1
ATOM 904 C CA . GLN A 1 113 ? 7.815 -3.082 1.679 1.00 80.19 113 GLN A CA 1
ATOM 905 C C . GLN A 1 113 ? 8.103 -3.266 3.175 1.00 80.19 113 GLN A C 1
ATOM 907 O O . GLN A 1 113 ? 7.371 -4.007 3.829 1.00 80.19 113 GLN A O 1
ATOM 912 N N . ALA A 1 114 ? 9.120 -2.595 3.720 1.00 86.69 114 ALA A N 1
ATOM 913 C CA . ALA A 1 114 ? 9.411 -2.628 5.152 1.00 86.69 114 ALA A CA 1
ATOM 914 C C . ALA A 1 114 ? 8.276 -1.995 5.974 1.00 86.69 114 ALA A C 1
ATOM 916 O O . ALA A 1 114 ? 7.786 -2.621 6.912 1.00 86.69 114 ALA A O 1
ATOM 917 N N . GLU A 1 115 ? 7.786 -0.822 5.561 1.00 86.00 115 GLU A N 1
ATOM 918 C CA . GLU A 1 115 ? 6.646 -0.143 6.203 1.00 86.00 115 GLU A CA 1
ATOM 919 C C . GLU A 1 115 ? 5.380 -1.000 6.178 1.00 86.00 115 GLU A C 1
ATOM 921 O O . GLU A 1 115 ? 4.644 -1.073 7.160 1.00 86.00 115 GLU A O 1
ATOM 926 N N . PHE A 1 116 ? 5.138 -1.704 5.070 1.00 86.31 116 PHE A N 1
ATOM 927 C CA . PHE A 1 116 ? 4.014 -2.626 4.962 1.00 86.31 116 PHE A CA 1
ATOM 928 C C . PHE A 1 116 ? 4.122 -3.799 5.947 1.00 86.31 116 PHE A C 1
ATOM 930 O O . PHE A 1 116 ? 3.121 -4.171 6.561 1.00 86.31 116 PHE A O 1
ATOM 937 N N . ILE A 1 117 ? 5.312 -4.388 6.103 1.00 85.75 117 ILE A N 1
ATOM 938 C CA . ILE A 1 117 ? 5.543 -5.488 7.052 1.00 85.75 117 ILE A CA 1
ATOM 939 C C . ILE A 1 117 ? 5.326 -5.000 8.486 1.00 85.75 117 ILE A C 1
ATOM 941 O O . ILE A 1 117 ? 4.631 -5.661 9.256 1.00 85.75 117 ILE A O 1
ATOM 945 N N . GLU A 1 118 ? 5.867 -3.832 8.830 1.00 88.75 118 GLU A N 1
ATOM 946 C CA . GLU A 1 118 ? 5.703 -3.239 10.156 1.00 88.75 118 GLU A CA 1
ATOM 947 C C . GLU A 1 118 ? 4.230 -2.944 10.468 1.00 88.75 118 GLU A C 1
ATOM 949 O O . GLU A 1 118 ? 3.722 -3.366 11.507 1.00 88.75 118 GLU A O 1
ATOM 954 N N . ALA A 1 119 ? 3.514 -2.293 9.547 1.00 85.94 119 ALA A N 1
ATOM 955 C CA . ALA A 1 119 ? 2.091 -2.010 9.707 1.00 85.94 119 ALA A CA 1
ATOM 956 C C . ALA A 1 119 ? 1.260 -3.298 9.834 1.00 85.94 119 ALA A C 1
ATOM 958 O O . ALA A 1 119 ? 0.339 -3.362 10.646 1.00 85.94 119 ALA A O 1
ATOM 959 N N . SER A 1 120 ? 1.607 -4.343 9.076 1.00 86.69 120 SER A N 1
ATOM 960 C CA . SER A 1 120 ? 0.932 -5.644 9.164 1.00 86.69 120 SER A CA 1
ATOM 961 C C . SER A 1 120 ? 1.124 -6.283 10.542 1.00 86.69 120 SER A C 1
ATOM 963 O O . SER A 1 120 ? 0.151 -6.719 11.152 1.00 86.69 120 SER A O 1
ATOM 965 N N . ALA A 1 121 ? 2.346 -6.258 11.081 1.00 86.75 121 ALA A N 1
ATOM 966 C CA . ALA A 1 121 ? 2.624 -6.755 12.427 1.00 86.75 121 ALA A CA 1
ATOM 967 C C . ALA A 1 121 ? 1.877 -5.950 13.509 1.00 86.75 121 ALA A C 1
ATOM 969 O O . ALA A 1 121 ? 1.349 -6.521 14.463 1.00 86.75 121 ALA A O 1
ATOM 970 N N . GLN A 1 122 ? 1.777 -4.624 13.356 1.00 87.75 122 GLN A N 1
ATOM 971 C CA . GLN A 1 122 ? 1.003 -3.781 14.274 1.00 87.75 122 GLN A CA 1
ATOM 972 C C . GLN A 1 122 ? -0.497 -4.119 14.244 1.00 87.75 122 GLN A C 1
ATOM 974 O O . GLN A 1 122 ? -1.129 -4.157 15.300 1.00 87.75 122 GLN A O 1
ATOM 979 N N . ILE A 1 123 ? -1.061 -4.408 13.065 1.00 87.50 123 ILE A N 1
ATOM 980 C CA . ILE A 1 123 ? -2.457 -4.851 12.927 1.00 87.50 123 ILE A CA 1
ATOM 981 C C . ILE A 1 123 ? -2.674 -6.189 13.639 1.00 87.50 123 ILE A C 1
ATOM 983 O O . ILE A 1 123 ? -3.635 -6.311 14.392 1.00 87.50 123 ILE A O 1
ATOM 987 N N . GLU A 1 124 ? -1.784 -7.168 13.467 1.00 89.69 124 GLU A N 1
ATOM 988 C CA . GLU A 1 124 ? -1.891 -8.462 14.160 1.00 89.69 124 GLU A CA 1
ATOM 989 C C . GLU A 1 124 ? -1.894 -8.298 15.687 1.00 89.69 124 GLU A C 1
ATOM 991 O O . GLU A 1 124 ? -2.704 -8.914 16.381 1.00 89.69 124 GLU A O 1
ATOM 996 N N . VAL A 1 125 ? -1.052 -7.406 16.220 1.00 91.62 125 VAL A N 1
ATOM 997 C CA . VAL A 1 125 ? -1.044 -7.075 17.653 1.00 91.62 125 VAL A CA 1
ATOM 998 C C . VAL A 1 125 ? -2.360 -6.427 18.093 1.00 91.62 125 VAL A C 1
ATOM 1000 O O . VAL A 1 125 ? -2.859 -6.736 19.176 1.00 91.62 125 VAL A O 1
ATOM 1003 N N . LEU A 1 126 ? -2.933 -5.526 17.290 1.00 88.38 126 LEU A N 1
ATOM 1004 C CA . LEU A 1 126 ? -4.217 -4.891 17.603 1.00 88.38 126 LEU A CA 1
ATOM 1005 C C . LEU A 1 126 ? -5.375 -5.895 17.575 1.00 88.38 126 LEU A C 1
ATOM 1007 O O . LEU A 1 126 ? -6.189 -5.881 18.493 1.00 88.38 126 LEU A O 1
ATOM 1011 N N . LEU A 1 127 ? -5.403 -6.804 16.598 1.00 84.19 127 LEU A N 1
ATOM 1012 C CA . LEU A 1 127 ? -6.394 -7.883 16.523 1.00 84.19 127 LEU A CA 1
ATOM 1013 C C . LEU A 1 127 ? -6.290 -8.834 17.723 1.00 84.19 127 LEU A C 1
ATOM 1015 O O . LEU A 1 127 ? -7.302 -9.248 18.284 1.00 84.19 127 LEU A O 1
ATOM 1019 N N . ALA A 1 128 ? -5.071 -9.148 18.170 1.00 90.12 128 ALA A N 1
ATOM 1020 C CA . ALA A 1 128 ? -4.871 -9.950 19.374 1.00 90.12 128 ALA A CA 1
ATOM 1021 C C . ALA A 1 128 ? -5.410 -9.245 20.634 1.00 90.12 128 ALA A C 1
ATOM 1023 O O . ALA A 1 128 ? -6.031 -9.886 21.483 1.00 90.12 128 ALA A O 1
ATOM 1024 N N . LYS A 1 129 ? -5.216 -7.923 20.745 1.00 90.00 129 LYS A N 1
ATOM 1025 C CA . LYS A 1 129 ? -5.781 -7.119 21.843 1.00 90.00 129 LYS A CA 1
ATOM 1026 C C . LYS A 1 129 ? -7.305 -7.051 21.785 1.00 90.00 129 LYS A C 1
ATOM 1028 O O . LYS A 1 129 ? -7.943 -7.166 22.824 1.00 90.00 129 LYS A O 1
ATOM 1033 N N . GLU A 1 130 ? -7.887 -6.897 20.599 1.00 88.62 130 GLU A N 1
ATOM 1034 C CA . GLU A 1 130 ? -9.342 -6.931 20.402 1.00 88.62 130 GLU A CA 1
ATOM 1035 C C . GLU A 1 130 ? -9.928 -8.257 20.901 1.00 88.62 130 GLU A C 1
ATOM 1037 O O . GLU A 1 130 ? -10.836 -8.252 21.728 1.00 88.62 130 GLU A O 1
ATOM 1042 N N . HIS A 1 131 ? -9.327 -9.388 20.521 1.00 89.25 131 HIS A N 1
ATOM 1043 C CA . HIS A 1 131 ? -9.755 -10.700 21.009 1.00 89.25 131 HIS A CA 1
ATOM 1044 C C . HIS A 1 131 ? -9.645 -10.827 22.538 1.00 89.25 131 HIS A C 1
ATOM 1046 O O . HIS A 1 131 ? -10.524 -11.398 23.185 1.00 89.25 131 HIS A O 1
ATOM 1052 N N . GLN A 1 132 ? -8.582 -10.283 23.140 1.00 89.06 132 GLN A N 1
ATOM 1053 C CA . GLN A 1 132 ? -8.432 -10.260 24.596 1.00 89.06 132 GLN A CA 1
ATOM 1054 C C . GLN A 1 132 ? -9.547 -9.441 25.269 1.00 89.06 132 GLN A C 1
ATOM 1056 O O . GLN A 1 132 ? -10.103 -9.878 26.278 1.00 89.06 132 GLN A O 1
ATOM 1061 N N . HIS A 1 133 ? -9.901 -8.284 24.708 1.00 89.25 133 HIS A N 1
ATOM 1062 C CA . HIS A 1 133 ? -10.997 -7.457 25.213 1.00 89.25 133 HIS A CA 1
ATOM 1063 C C . HIS A 1 133 ? -12.365 -8.129 25.039 1.00 89.25 133 HIS A C 1
ATOM 1065 O O . HIS A 1 133 ? -13.196 -8.048 25.942 1.00 89.25 133 HIS A O 1
ATOM 1071 N N . ASP A 1 134 ? -12.587 -8.852 23.941 1.00 93.25 134 ASP A N 1
ATOM 1072 C CA . ASP A 1 134 ? -13.806 -9.637 23.729 1.00 93.25 134 ASP A CA 1
ATOM 1073 C C . ASP A 1 134 ? -13.956 -10.771 24.752 1.00 93.25 134 ASP A C 1
ATOM 1075 O O . ASP A 1 134 ? -15.061 -11.047 25.234 1.00 93.25 134 ASP A O 1
ATOM 1079 N N . GLU A 1 135 ? -12.857 -11.439 25.108 1.00 93.81 135 GLU A N 1
ATOM 1080 C CA . GLU A 1 135 ? -12.855 -12.436 26.180 1.00 93.81 135 GLU A CA 1
ATOM 1081 C C . GLU A 1 135 ? -13.144 -11.811 27.547 1.00 93.81 135 GLU A C 1
ATOM 1083 O O . GLU A 1 135 ? -13.918 -12.372 28.327 1.00 93.81 135 GLU A O 1
ATOM 1088 N N . GLU A 1 136 ? -12.543 -10.659 27.847 1.00 92.94 136 GLU A N 1
ATOM 1089 C CA . GLU A 1 136 ? -12.775 -9.926 29.092 1.00 92.94 136 GLU A CA 1
ATOM 1090 C C . GLU A 1 136 ? -14.233 -9.465 29.202 1.00 92.94 136 GLU A C 1
ATOM 1092 O O . GLU A 1 136 ? -14.875 -9.692 30.229 1.00 92.94 136 GLU A O 1
ATOM 1097 N N . LEU A 1 137 ? -14.801 -8.931 28.118 1.00 93.19 137 LEU A N 1
ATOM 1098 C CA . LEU A 1 137 ? -16.212 -8.564 28.045 1.00 93.19 137 LEU A CA 1
ATOM 1099 C C . LEU A 1 137 ? -17.115 -9.774 28.309 1.00 93.19 137 LEU A C 1
ATOM 1101 O O . LEU A 1 137 ? -18.066 -9.669 29.086 1.00 93.19 137 LEU A O 1
ATOM 1105 N N . ARG A 1 138 ? -16.798 -10.937 27.723 1.00 94.31 138 ARG A N 1
ATOM 1106 C CA . ARG A 1 138 ? -17.521 -12.191 27.988 1.00 94.31 138 ARG A CA 1
ATOM 1107 C C . ARG A 1 138 ? -17.450 -12.600 29.461 1.00 94.31 138 ARG A C 1
ATOM 1109 O O . ARG A 1 138 ? -18.465 -13.009 30.018 1.00 94.31 138 ARG A O 1
ATOM 1116 N N . ARG A 1 139 ? -16.290 -12.468 30.114 1.00 94.88 139 ARG A N 1
ATOM 1117 C CA . ARG A 1 139 ? -16.156 -12.750 31.558 1.00 94.88 139 ARG A CA 1
ATOM 1118 C C . ARG A 1 139 ? -17.008 -11.802 32.395 1.00 94.88 139 ARG A C 1
ATOM 1120 O O . ARG A 1 139 ? -17.772 -12.267 33.232 1.00 94.88 139 ARG A O 1
ATOM 1127 N N . VAL A 1 140 ? -16.947 -10.500 32.118 1.00 92.75 140 VAL A N 1
ATOM 1128 C CA . VAL A 1 140 ? -17.747 -9.490 32.829 1.00 92.75 140 VAL A CA 1
ATOM 1129 C C . VAL A 1 140 ? -19.247 -9.736 32.648 1.00 92.75 140 VAL A C 1
ATOM 1131 O O . VAL A 1 140 ? -20.011 -9.581 33.598 1.00 92.75 140 VAL A O 1
ATOM 1134 N N . GLN A 1 141 ? -19.686 -10.155 31.458 1.00 91.69 141 GLN A N 1
ATOM 1135 C CA . GLN A 1 141 ? -21.084 -10.523 31.211 1.00 91.69 141 GLN A CA 1
ATOM 1136 C C . GLN A 1 141 ? -21.520 -11.720 32.064 1.00 91.69 141 GLN A C 1
ATOM 1138 O O . GLN A 1 141 ? -22.563 -11.645 32.712 1.00 91.69 141 GLN A O 1
ATOM 1143 N N . LEU A 1 142 ? -20.706 -12.778 32.135 1.00 94.44 142 LEU A N 1
ATOM 1144 C CA . LEU A 1 142 ? -20.980 -13.941 32.988 1.00 94.44 142 LEU A CA 1
ATOM 1145 C C . LEU A 1 142 ? -21.012 -13.564 34.477 1.00 94.44 142 LEU A C 1
ATOM 1147 O O . LEU A 1 142 ? -21.911 -13.985 35.208 1.00 94.44 142 LEU A O 1
ATOM 1151 N N . ASP A 1 143 ? -20.076 -12.725 34.928 1.00 94.31 143 ASP A N 1
ATOM 1152 C CA . ASP A 1 143 ? -20.045 -12.228 36.306 1.00 94.31 143 ASP A CA 1
ATOM 1153 C C . ASP A 1 143 ? -21.285 -11.386 36.632 1.00 94.31 143 ASP A C 1
ATOM 1155 O O . ASP A 1 143 ? -21.866 -11.512 37.717 1.00 94.31 143 ASP A O 1
ATOM 1159 N N . PHE A 1 144 ? -21.727 -10.555 35.685 1.00 91.75 144 PHE A N 1
ATOM 1160 C CA . PHE A 1 144 ? -22.939 -9.755 35.815 1.00 91.75 144 PHE A CA 1
ATOM 1161 C C . PHE A 1 144 ? -24.199 -10.627 35.868 1.00 91.75 144 PHE A C 1
ATOM 1163 O O . PHE A 1 144 ? -25.077 -10.383 36.699 1.00 91.75 144 PHE A O 1
ATOM 1170 N N . GLU A 1 145 ? -24.291 -11.668 35.042 1.00 92.62 145 GLU A N 1
ATOM 1171 C CA . GLU A 1 145 ? -25.383 -12.646 35.092 1.00 92.62 145 GLU A CA 1
ATOM 1172 C C . GLU A 1 145 ? -25.414 -13.379 36.439 1.00 92.62 145 GLU A C 1
ATOM 1174 O O . GLU A 1 145 ? -26.460 -13.426 37.094 1.00 92.62 145 GLU A O 1
ATOM 1179 N N . ALA A 1 146 ? -24.263 -13.850 36.924 1.00 91.88 146 ALA A N 1
ATOM 1180 C CA . ALA A 1 146 ? -24.145 -14.497 38.228 1.00 91.88 146 ALA A CA 1
ATOM 1181 C C . ALA A 1 146 ? -24.487 -13.545 39.387 1.00 91.88 146 ALA A C 1
ATOM 1183 O O . ALA A 1 146 ? -25.105 -13.944 40.381 1.00 91.88 146 ALA A O 1
ATOM 1184 N N . TYR A 1 147 ? -24.093 -12.272 39.294 1.00 91.75 147 TYR A N 1
ATOM 1185 C CA . TYR A 1 147 ? -24.511 -11.236 40.237 1.00 91.75 147 TYR A CA 1
ATOM 1186 C C . TYR A 1 147 ? -26.029 -11.036 40.202 1.00 91.75 147 TYR A C 1
ATOM 1188 O O . TYR A 1 147 ? -26.671 -11.032 41.253 1.00 91.75 147 TYR A O 1
ATOM 1196 N N . ARG A 1 148 ? -26.623 -10.933 39.009 1.00 92.69 148 ARG A N 1
ATOM 1197 C CA . ARG A 1 148 ? -28.067 -10.758 38.833 1.00 92.69 148 ARG A CA 1
ATOM 1198 C C . ARG A 1 148 ? -28.846 -11.934 39.414 1.00 92.69 148 ARG A C 1
ATOM 1200 O O . ARG A 1 148 ? -29.819 -11.711 40.130 1.00 92.69 148 ARG A O 1
ATOM 1207 N N . GLU A 1 149 ? -28.413 -13.168 39.175 1.00 90.38 149 GLU A N 1
ATOM 1208 C CA . GLU A 1 149 ? -29.024 -14.351 39.786 1.00 90.38 149 GLU A CA 1
ATOM 1209 C C . GLU A 1 149 ? -28.932 -14.337 41.312 1.00 90.38 149 GLU A C 1
ATOM 1211 O O . GLU A 1 149 ? -29.916 -14.640 41.990 1.00 90.38 149 GLU A O 1
ATOM 1216 N N . ARG A 1 150 ? -27.765 -13.981 41.868 1.00 85.38 150 ARG A N 1
ATOM 1217 C CA . ARG A 1 150 ? -27.591 -13.833 43.320 1.00 85.38 150 ARG A CA 1
ATOM 1218 C C . ARG A 1 150 ? -28.536 -12.774 43.878 1.00 85.38 150 ARG A C 1
ATOM 1220 O O . ARG A 1 150 ? -29.232 -13.053 44.848 1.00 85.38 150 ARG A O 1
ATOM 1227 N N . ALA A 1 151 ? -28.633 -11.617 43.227 1.00 80.50 151 ALA A N 1
ATOM 1228 C CA . ALA A 1 151 ? -29.536 -10.543 43.623 1.00 80.50 151 ALA A CA 1
ATOM 1229 C C . ALA A 1 151 ? -31.016 -10.968 43.559 1.00 80.50 151 ALA A C 1
ATOM 1231 O O . ALA A 1 151 ? -31.791 -10.627 44.451 1.00 80.50 151 ALA A O 1
ATOM 1232 N N . VAL A 1 152 ? -31.422 -11.747 42.549 1.00 84.25 152 VAL A N 1
ATOM 1233 C CA . VAL A 1 152 ? -32.781 -12.317 42.462 1.00 84.25 152 VAL A CA 1
ATOM 1234 C C . VAL A 1 152 ? -33.028 -13.327 43.584 1.00 84.25 152 VAL A C 1
ATOM 1236 O O . VAL A 1 152 ? -34.066 -13.262 44.239 1.00 84.25 152 VAL A O 1
ATOM 1239 N N . LYS A 1 153 ? -32.071 -14.223 43.857 1.00 82.25 153 LYS A N 1
ATOM 1240 C CA . LYS A 1 153 ? -32.159 -15.197 44.957 1.00 82.25 153 LYS A CA 1
ATOM 1241 C C . LYS A 1 153 ? -32.243 -14.499 46.316 1.00 82.25 153 LYS A C 1
ATOM 1243 O O . LYS A 1 153 ? -33.072 -14.884 47.133 1.00 82.25 153 LYS A O 1
ATOM 1248 N N . GLU A 1 154 ? -31.456 -13.456 46.564 1.00 75.88 154 GLU A N 1
ATOM 1249 C CA . GLU A 1 154 ? -31.565 -12.663 47.796 1.00 75.88 154 GLU A CA 1
ATOM 1250 C C . GLU A 1 154 ? -32.886 -11.903 47.890 1.00 75.88 154 GLU A C 1
ATOM 1252 O O . GLU A 1 154 ? -33.536 -11.962 48.932 1.00 75.88 154 GLU A O 1
ATOM 1257 N N . ARG A 1 155 ? -33.362 -11.295 46.796 1.00 70.00 155 ARG A N 1
ATOM 1258 C CA . ARG A 1 155 ? -34.715 -10.716 46.761 1.00 70.00 155 ARG A CA 1
ATOM 1259 C C . ARG A 1 155 ? -35.795 -11.749 47.070 1.00 70.00 155 ARG A C 1
ATOM 1261 O O . ARG A 1 155 ? -36.730 -11.418 47.779 1.00 70.00 155 ARG A O 1
ATOM 1268 N N . SER A 1 156 ? -35.659 -12.988 46.598 1.00 69.19 156 SER A N 1
ATOM 1269 C CA . SER A 1 156 ? -36.619 -14.062 46.895 1.00 69.19 156 SER A CA 1
ATOM 1270 C C . SER A 1 156 ? -36.554 -14.576 48.341 1.00 69.19 156 SER A C 1
ATOM 1272 O O . SER A 1 156 ? -37.513 -15.179 48.816 1.00 69.19 156 SER A O 1
ATOM 1274 N N . LYS A 1 157 ? -35.442 -14.335 49.056 1.00 69.00 157 LYS A N 1
ATOM 1275 C CA . LYS A 1 157 ? -35.306 -14.631 50.493 1.00 69.00 157 LYS A CA 1
ATOM 1276 C C . LYS A 1 157 ? -35.961 -13.566 51.371 1.00 69.00 157 LYS A C 1
ATOM 1278 O O . LYS A 1 157 ? -36.376 -13.898 52.477 1.00 69.00 157 LYS A O 1
ATOM 1283 N N . CYS A 1 158 ? -36.092 -12.329 50.887 1.00 62.69 158 CYS A N 1
ATOM 1284 C CA . CYS A 1 158 ? -37.050 -11.375 51.442 1.00 62.69 158 CYS A CA 1
ATOM 1285 C C . CYS A 1 158 ? -38.455 -11.874 51.090 1.00 62.69 158 CYS A C 1
ATOM 1287 O O . CYS A 1 158 ? -39.008 -11.519 50.051 1.00 62.69 158 CYS A O 1
ATOM 1289 N N . GLN A 1 159 ? -39.008 -12.767 51.911 1.00 60.56 159 GLN A N 1
ATOM 1290 C CA . GLN A 1 159 ? -40.332 -13.321 51.658 1.00 60.56 159 GLN A CA 1
ATOM 1291 C C . GLN A 1 159 ? -41.371 -12.195 51.668 1.00 60.56 159 GLN A C 1
ATOM 1293 O O . GLN A 1 159 ? -41.307 -11.285 52.497 1.00 60.56 159 GLN A O 1
ATOM 1298 N N . GLU A 1 160 ? -42.378 -12.284 50.796 1.00 59.34 160 GLU A N 1
ATOM 1299 C CA . GLU A 1 160 ? -43.573 -11.434 50.878 1.00 59.34 160 GLU A CA 1
ATOM 1300 C C . GLU A 1 160 ? -44.175 -11.459 52.291 1.00 59.34 160 GLU A C 1
ATOM 1302 O O . GLU A 1 160 ? -44.739 -10.462 52.716 1.00 59.34 160 GLU A O 1
ATOM 1307 N N . SER A 1 161 ? -43.969 -12.529 53.072 1.00 63.62 161 SER A N 1
ATOM 1308 C CA . SER A 1 161 ? -44.359 -12.590 54.483 1.00 63.62 161 SER A CA 1
ATOM 1309 C C . SER A 1 161 ? -43.605 -11.613 55.380 1.00 63.62 161 SER A C 1
ATOM 1311 O O . SER A 1 161 ? -44.194 -11.126 56.331 1.00 63.62 161 SER A O 1
ATOM 1313 N N . ASP A 1 162 ? -42.327 -11.315 55.128 1.00 71.94 162 ASP A N 1
ATOM 1314 C CA . ASP A 1 162 ? -41.594 -10.304 55.897 1.00 71.94 162 ASP A CA 1
ATOM 1315 C C . ASP A 1 162 ? -42.036 -8.898 55.509 1.00 71.94 162 ASP A C 1
ATOM 1317 O O . ASP A 1 162 ? -42.180 -8.045 56.382 1.00 71.94 162 ASP A O 1
ATOM 1321 N N . VAL A 1 163 ? -42.341 -8.674 54.228 1.00 71.19 163 VAL A N 1
ATOM 1322 C CA . VAL A 1 163 ? -42.936 -7.415 53.762 1.00 71.19 163 VAL A CA 1
ATOM 1323 C C . VAL A 1 163 ? -44.330 -7.229 54.367 1.00 71.19 163 VAL A C 1
ATOM 1325 O O . VAL A 1 163 ? -44.589 -6.192 54.968 1.00 71.19 163 VAL A O 1
ATOM 1328 N N . VAL A 1 164 ? -45.195 -8.245 54.309 1.00 72.25 164 VAL A N 1
ATOM 1329 C CA . VAL A 1 164 ? -46.546 -8.231 54.893 1.00 72.25 164 VAL A CA 1
ATOM 1330 C C . VAL A 1 164 ? -46.487 -8.108 56.415 1.00 72.25 164 VAL A C 1
ATOM 1332 O O . VAL A 1 164 ? -47.168 -7.254 56.965 1.00 72.25 164 VAL A O 1
ATOM 1335 N N . ARG A 1 165 ? -45.621 -8.856 57.109 1.00 78.81 165 ARG A N 1
ATOM 1336 C CA . ARG A 1 165 ? -45.446 -8.773 58.571 1.00 78.81 165 ARG A CA 1
ATOM 1337 C C . ARG A 1 165 ? -44.939 -7.402 59.012 1.00 78.81 165 ARG A C 1
ATOM 1339 O O . ARG A 1 165 ? -45.382 -6.891 60.039 1.00 78.81 165 ARG A O 1
ATOM 1346 N N . LEU A 1 166 ? -44.023 -6.790 58.257 1.00 79.25 166 LEU A N 1
ATOM 1347 C CA . LEU A 1 166 ? -43.582 -5.417 58.511 1.00 79.25 166 LEU A CA 1
ATOM 1348 C C . LEU A 1 166 ? -44.707 -4.413 58.227 1.00 79.25 166 LEU A C 1
ATOM 1350 O O . LEU A 1 166 ? -44.907 -3.507 59.030 1.00 79.25 166 LEU A O 1
ATOM 1354 N N . SER A 1 167 ? -45.485 -4.591 57.156 1.00 76.50 167 SER A N 1
ATOM 1355 C CA . SER A 1 167 ? -46.659 -3.757 56.865 1.00 76.50 167 SER A CA 1
ATOM 1356 C C . SER A 1 167 ? -47.757 -3.884 57.929 1.00 76.50 167 SER A C 1
ATOM 1358 O O . SER A 1 167 ? -48.309 -2.871 58.349 1.00 76.50 167 SER A O 1
ATOM 1360 N N . GLU A 1 168 ? -48.037 -5.089 58.426 1.00 82.62 168 GLU A N 1
ATOM 1361 C CA . GLU A 1 168 ? -48.971 -5.345 59.529 1.00 82.62 168 GLU A CA 1
ATOM 1362 C C . GLU A 1 168 ? -48.482 -4.716 60.838 1.00 82.62 168 GLU A C 1
ATOM 1364 O O . GLU A 1 168 ? -49.271 -4.127 61.579 1.00 82.62 168 GLU A O 1
ATOM 1369 N N . LEU A 1 169 ? -47.177 -4.790 61.120 1.00 88.81 169 LEU A N 1
ATOM 1370 C CA . LEU A 1 169 ? -46.580 -4.155 62.293 1.00 88.81 169 LEU A CA 1
ATOM 1371 C C . LEU A 1 169 ? -46.686 -2.626 62.219 1.00 88.81 169 LEU A C 1
ATOM 1373 O O . LEU A 1 169 ? -47.034 -2.000 63.219 1.00 88.81 169 LEU A O 1
ATOM 1377 N N . VAL A 1 170 ? -46.425 -2.035 61.048 1.00 87.25 170 VAL A N 1
ATOM 1378 C CA . VAL A 1 170 ? -46.594 -0.593 60.810 1.00 87.25 170 VAL A CA 1
ATOM 1379 C C . VAL A 1 170 ? -48.057 -0.194 60.985 1.00 87.25 170 VAL A C 1
ATOM 1381 O O . VAL A 1 170 ? -48.342 0.687 61.787 1.00 87.25 170 VAL A O 1
ATOM 1384 N N . ALA A 1 171 ? -48.995 -0.904 60.354 1.00 85.69 171 ALA A N 1
ATOM 1385 C CA . ALA A 1 171 ? -50.425 -0.624 60.488 1.00 85.69 171 ALA A CA 1
ATOM 1386 C C . ALA A 1 171 ? -50.911 -0.736 61.945 1.00 85.69 171 ALA A C 1
ATOM 1388 O O . ALA A 1 171 ? -51.707 0.082 62.410 1.00 85.69 171 ALA A O 1
ATOM 1389 N N . LYS A 1 172 ? -50.398 -1.715 62.701 1.00 90.75 172 LYS A N 1
ATOM 1390 C CA . LYS A 1 172 ? -50.698 -1.862 64.129 1.00 90.75 172 LYS A CA 1
ATOM 1391 C C . LYS A 1 172 ? -50.148 -0.693 64.948 1.00 90.75 172 LYS A C 1
ATOM 1393 O O . LYS A 1 172 ? -50.847 -0.185 65.822 1.00 90.75 172 LYS A O 1
ATOM 1398 N N . LYS A 1 173 ? -48.921 -0.249 64.664 1.00 90.50 173 LYS A N 1
ATOM 1399 C CA . LYS A 1 173 ? -48.307 0.901 65.343 1.00 90.50 173 LYS A CA 1
ATOM 1400 C C . LYS A 1 173 ? -49.009 2.213 65.001 1.00 90.50 173 LYS A C 1
ATOM 1402 O O . LYS A 1 173 ? -49.213 3.024 65.900 1.00 90.50 173 LYS A O 1
ATOM 1407 N N . ASP A 1 174 ? -49.462 2.376 63.764 1.00 90.00 174 ASP A N 1
ATOM 1408 C CA . ASP A 1 174 ? -50.257 3.528 63.338 1.00 90.00 174 ASP A CA 1
ATOM 1409 C C . ASP A 1 174 ? -51.626 3.561 64.028 1.00 90.00 174 ASP A C 1
ATOM 1411 O O . ASP A 1 174 ? -52.064 4.622 64.477 1.00 90.00 174 ASP A O 1
ATOM 1415 N N . PHE A 1 175 ? -52.284 2.409 64.191 1.00 90.81 175 PHE A N 1
ATOM 1416 C CA . PHE A 1 175 ? -53.537 2.316 64.944 1.00 90.81 175 PHE A CA 1
ATOM 1417 C C . PHE A 1 175 ? -53.345 2.644 66.433 1.00 90.81 175 PHE A C 1
ATOM 1419 O O . PHE A 1 175 ? -54.101 3.440 66.994 1.00 90.81 175 PHE A O 1
ATOM 1426 N N . GLU A 1 176 ? -52.315 2.078 67.072 1.00 89.50 176 GLU A N 1
ATOM 1427 C CA . GLU A 1 176 ? -51.952 2.395 68.461 1.00 89.50 176 GLU A CA 1
ATOM 1428 C C . GLU A 1 176 ? -51.695 3.905 68.624 1.00 89.50 176 GLU A C 1
ATOM 1430 O O . GLU A 1 176 ? -52.237 4.537 69.535 1.00 89.50 176 GLU A O 1
ATOM 1435 N N . LEU A 1 177 ? -50.951 4.517 67.697 1.00 90.00 177 LEU A N 1
ATOM 1436 C CA . LEU A 1 177 ? -50.686 5.955 67.686 1.00 90.00 177 LEU A CA 1
ATOM 1437 C C . LEU A 1 177 ? -51.975 6.777 67.528 1.00 90.00 177 LEU A C 1
ATOM 1439 O O . LEU A 1 177 ? -52.194 7.722 68.286 1.00 90.00 177 LEU A O 1
ATOM 1443 N N . GLN A 1 178 ? -52.854 6.422 66.587 1.00 86.31 178 GLN A N 1
ATOM 1444 C CA . GLN A 1 178 ? -54.137 7.108 66.391 1.00 86.31 178 GLN A CA 1
ATOM 1445 C C . GLN A 1 178 ? -55.049 6.998 67.616 1.00 86.31 178 GLN A C 1
ATOM 1447 O O . GLN A 1 178 ? -55.725 7.972 67.968 1.00 86.31 178 GLN A O 1
ATOM 1452 N N . SER A 1 179 ? -55.041 5.850 68.295 1.00 91.62 179 SER A N 1
ATOM 1453 C CA . SER A 1 179 ? -55.753 5.668 69.559 1.00 91.62 179 SER A CA 1
ATOM 1454 C C . SER A 1 179 ? -55.196 6.599 70.633 1.00 91.62 179 SER A C 1
ATOM 1456 O O . SER A 1 179 ? -55.964 7.321 71.263 1.00 91.62 179 SER A O 1
ATOM 1458 N N . HIS A 1 180 ? -53.873 6.658 70.805 1.00 90.38 180 HIS A N 1
ATOM 1459 C CA . HIS A 1 180 ? -53.246 7.572 71.764 1.00 90.38 180 HIS A CA 1
ATOM 1460 C C . HIS A 1 180 ? -53.536 9.042 71.449 1.00 90.38 180 HIS A C 1
ATOM 1462 O O . HIS A 1 180 ? -53.850 9.810 72.356 1.00 90.38 180 HIS A O 1
ATOM 1468 N N . VAL A 1 181 ? -53.499 9.435 70.174 1.00 90.94 181 VAL A N 1
ATOM 1469 C CA . VAL A 1 181 ? -53.862 10.792 69.736 1.00 90.94 181 VAL A CA 1
ATOM 1470 C C . VAL A 1 181 ? -55.327 11.098 70.048 1.00 90.94 181 VAL A C 1
ATOM 1472 O O . VAL A 1 181 ? -55.646 12.211 70.467 1.00 90.94 181 VAL A O 1
ATOM 1475 N N . SER A 1 182 ? -56.226 10.131 69.873 1.00 89.62 182 SER A N 1
ATOM 1476 C CA . SER A 1 182 ? -57.650 10.297 70.179 1.00 89.62 182 SER A CA 1
ATOM 1477 C C . SER A 1 182 ? -57.888 10.446 71.682 1.00 89.62 182 SER A C 1
ATOM 1479 O O . SER A 1 182 ? -58.551 11.398 72.092 1.00 89.62 182 SER A O 1
ATOM 1481 N N . SER A 1 183 ? -57.263 9.597 72.504 1.00 89.69 183 SER A N 1
ATOM 1482 C CA . SER A 1 183 ? -57.301 9.713 73.967 1.00 89.69 183 SER A CA 1
ATOM 1483 C C . SER A 1 183 ? -56.721 11.044 74.446 1.00 89.69 183 SER A C 1
ATOM 1485 O O . SER A 1 183 ? -57.310 11.704 75.297 1.00 89.69 183 SER A O 1
ATOM 1487 N N . LEU A 1 184 ? -55.603 11.489 73.861 1.00 90.12 184 LEU A N 1
ATOM 1488 C CA . LEU A 1 184 ? -54.988 12.774 74.192 1.00 90.12 184 LEU A CA 1
ATOM 1489 C C . LEU A 1 184 ? -55.913 13.948 73.848 1.00 90.12 184 LEU A C 1
ATOM 1491 O O . LEU A 1 184 ? -56.025 14.888 74.629 1.00 90.12 184 LEU A O 1
ATOM 1495 N N . ARG A 1 185 ? -56.605 13.900 72.704 1.00 91.44 185 ARG A N 1
ATOM 1496 C CA . ARG A 1 185 ? -57.594 14.922 72.323 1.00 91.44 185 ARG A CA 1
ATOM 1497 C C . ARG A 1 185 ? -58.786 14.949 73.275 1.00 91.44 185 ARG A C 1
ATOM 1499 O O . ARG A 1 185 ? -59.303 16.027 73.557 1.00 91.44 185 ARG A O 1
ATOM 1506 N N . GLU A 1 186 ? -59.239 13.795 73.753 1.00 90.00 186 GLU A N 1
ATOM 1507 C CA . GLU A 1 186 ? -60.332 13.725 74.723 1.00 90.00 186 GLU A CA 1
ATOM 1508 C C . GLU A 1 186 ? -59.913 14.285 76.086 1.00 90.00 186 GLU A C 1
ATOM 1510 O O . GLU A 1 186 ? -60.637 15.099 76.656 1.00 90.00 186 GLU A O 1
ATOM 1515 N N . GLU A 1 187 ? -58.708 13.964 76.556 1.00 86.62 187 GLU A N 1
ATOM 1516 C CA . GLU A 1 187 ? -58.145 14.566 77.769 1.00 86.62 187 GLU A CA 1
ATOM 1517 C C . GLU A 1 187 ? -57.922 16.077 77.621 1.00 86.62 187 GLU A C 1
ATOM 1519 O O . GLU A 1 187 ? -58.254 16.843 78.524 1.00 86.62 187 GLU A O 1
ATOM 1524 N N . GLN A 1 188 ? -57.469 16.553 76.456 1.00 85.56 188 GLN A N 1
ATOM 1525 C CA . GLN A 1 188 ? -57.402 17.991 76.170 1.00 85.56 188 GLN A CA 1
ATOM 1526 C C . GLN A 1 188 ? -58.785 18.656 76.229 1.00 85.56 188 GLN A C 1
ATOM 1528 O O . GLN A 1 188 ? -58.904 19.762 76.756 1.00 85.56 188 GLN A O 1
ATOM 1533 N N . ARG A 1 189 ? -59.843 17.996 75.734 1.00 90.81 189 ARG A N 1
ATOM 1534 C CA . ARG A 1 189 ? -61.220 18.508 75.841 1.00 90.81 189 ARG A CA 1
ATOM 1535 C C . ARG A 1 189 ? -61.700 18.553 77.287 1.00 90.81 189 ARG A C 1
ATOM 1537 O O . ARG A 1 189 ? -62.189 19.600 77.702 1.00 90.81 189 ARG A O 1
ATOM 1544 N N . ARG A 1 190 ? -61.519 17.473 78.053 1.00 90.38 190 ARG A N 1
ATOM 1545 C CA . ARG A 1 190 ? -61.875 17.415 79.483 1.00 90.38 190 ARG A CA 1
ATOM 1546 C C . ARG A 1 190 ? -61.132 18.480 80.280 1.00 90.38 190 ARG A C 1
ATOM 1548 O O . ARG A 1 190 ? -61.740 19.194 81.069 1.00 90.38 190 ARG A O 1
ATOM 1555 N N . SER A 1 191 ? -59.838 18.649 80.016 1.00 87.69 191 SER A N 1
ATOM 1556 C CA . SER A 1 191 ? -59.021 19.708 80.610 1.00 87.69 191 SER A CA 1
ATOM 1557 C C . SER A 1 191 ? -59.560 21.101 80.263 1.00 87.69 191 SER A C 1
ATOM 1559 O O . SER A 1 191 ? -59.767 21.921 81.152 1.00 87.69 191 SER A O 1
ATOM 1561 N N . ALA A 1 192 ? -59.913 21.355 78.998 1.00 87.75 192 ALA A N 1
ATOM 1562 C CA . ALA A 1 192 ? -60.518 22.622 78.580 1.00 87.75 192 ALA A CA 1
ATOM 1563 C C . ALA A 1 192 ? -61.928 22.856 79.162 1.00 87.75 192 ALA A C 1
ATOM 1565 O O . ALA A 1 192 ? -62.339 23.999 79.358 1.00 87.75 192 ALA A O 1
ATOM 1566 N N . GLU A 1 193 ? -62.708 21.804 79.410 1.00 90.19 193 GLU A N 1
ATOM 1567 C CA . GLU A 1 193 ? -64.004 21.877 80.101 1.00 90.19 193 GLU A CA 1
ATOM 1568 C C . GLU A 1 193 ? -63.835 22.198 81.585 1.00 90.19 193 GLU A C 1
ATOM 1570 O O . GLU A 1 193 ? -64.514 23.090 82.095 1.00 90.19 193 GLU A O 1
ATOM 1575 N N . LEU A 1 194 ? -62.894 21.533 82.258 1.00 89.69 194 LEU A N 1
ATOM 1576 C CA . LEU A 1 194 ? -62.538 21.813 83.646 1.00 89.69 194 LEU A CA 1
ATOM 1577 C C . LEU A 1 194 ? -61.990 23.232 83.805 1.00 89.69 194 LEU A C 1
ATOM 1579 O O . LEU A 1 194 ? -62.406 23.927 84.728 1.00 89.69 194 LEU A O 1
ATOM 1583 N N . GLN A 1 195 ? -61.137 23.690 82.884 1.00 85.69 195 GLN A N 1
ATOM 1584 C CA . GLN A 1 195 ? -60.635 25.062 82.871 1.00 85.69 195 GLN A CA 1
ATOM 1585 C C . GLN A 1 195 ? -61.780 26.066 82.701 1.00 85.69 195 GLN A C 1
ATOM 1587 O O . GLN A 1 195 ? -61.904 26.980 83.506 1.00 85.69 195 GLN A O 1
ATOM 1592 N N . ARG A 1 196 ? -62.694 25.854 81.742 1.00 89.31 196 ARG A N 1
ATOM 1593 C CA . ARG A 1 196 ? -63.882 26.714 81.580 1.00 89.31 196 ARG A CA 1
ATOM 1594 C C . ARG A 1 196 ? -64.777 26.724 82.819 1.00 89.31 196 ARG A C 1
ATOM 1596 O O . ARG A 1 196 ? -65.293 27.775 83.188 1.00 89.31 196 ARG A O 1
ATOM 1603 N N . ALA A 1 197 ? -64.973 25.577 83.468 1.00 87.12 197 ALA A N 1
ATOM 1604 C CA . ALA A 1 197 ? -65.749 25.486 84.702 1.00 87.12 197 ALA A CA 1
ATOM 1605 C C . ALA A 1 197 ? -65.052 26.198 85.873 1.00 87.12 197 ALA A C 1
ATOM 1607 O O . ALA A 1 197 ? -65.719 26.844 86.684 1.00 87.12 197 ALA A O 1
ATOM 1608 N N . LEU A 1 198 ? -63.723 26.103 85.956 1.00 85.50 198 LEU A N 1
ATOM 1609 C CA . LEU A 1 198 ? -62.906 26.813 86.934 1.00 85.50 198 LEU A CA 1
ATOM 1610 C C . LEU A 1 198 ? -62.965 28.326 86.704 1.00 85.50 198 LEU A C 1
ATOM 1612 O O . LEU A 1 198 ? -63.189 29.068 87.658 1.00 85.50 198 LEU A O 1
ATOM 1616 N N . ASP A 1 199 ? -62.836 28.777 85.457 1.00 86.12 199 ASP A N 1
ATOM 1617 C CA . ASP A 1 199 ? -62.925 30.187 85.074 1.00 86.12 199 ASP A CA 1
ATOM 1618 C C . ASP A 1 199 ? -64.324 30.742 85.377 1.00 86.12 199 ASP A C 1
ATOM 1620 O O . ASP A 1 199 ? -64.453 31.807 85.977 1.00 86.12 199 ASP A O 1
ATOM 1624 N N . ALA A 1 200 ? -65.386 29.990 85.062 1.00 83.88 200 ALA A N 1
ATOM 1625 C CA . ALA A 1 200 ? -66.763 30.362 85.385 1.00 83.88 200 ALA A CA 1
ATOM 1626 C C . ALA A 1 200 ? -67.002 30.454 86.901 1.00 83.88 200 ALA A C 1
ATOM 1628 O O . ALA A 1 200 ? -67.606 31.419 87.369 1.00 83.88 200 ALA A O 1
ATOM 1629 N N . LYS A 1 201 ? -66.492 29.495 87.689 1.00 86.25 201 LYS A N 1
ATOM 1630 C CA . LYS A 1 201 ? -66.562 29.547 89.160 1.00 86.25 201 LYS A CA 1
ATOM 1631 C C . LYS A 1 201 ? -65.742 30.697 89.736 1.00 86.25 201 LYS A C 1
ATOM 1633 O O . LYS A 1 201 ? -66.189 31.331 90.687 1.00 86.25 201 LYS A O 1
ATOM 1638 N N . SER A 1 202 ? -64.576 30.984 89.168 1.00 77.56 202 SER A N 1
ATOM 1639 C CA . SER A 1 202 ? -63.724 32.102 89.585 1.00 77.56 202 SER A CA 1
ATOM 1640 C C . SER A 1 202 ? -64.401 33.441 89.284 1.00 77.56 202 SER A C 1
ATOM 1642 O O . SER A 1 202 ? -64.507 34.284 90.171 1.00 77.56 202 SER A O 1
ATOM 1644 N N . ALA A 1 203 ? -64.979 33.604 88.091 1.00 73.81 203 ALA A N 1
ATOM 1645 C CA . ALA A 1 203 ? -65.771 34.775 87.722 1.00 73.81 203 ALA A CA 1
ATOM 1646 C C . ALA A 1 203 ? -67.033 34.925 88.591 1.00 73.81 203 ALA A C 1
ATOM 1648 O O . ALA A 1 203 ? -67.385 36.041 88.983 1.00 73.81 203 ALA A O 1
ATOM 1649 N N . GLN A 1 204 ? -67.692 33.815 88.947 1.00 77.94 204 GLN A N 1
ATOM 1650 C CA . GLN A 1 204 ? -68.818 33.791 89.887 1.00 77.94 204 GLN A CA 1
ATOM 1651 C C . GLN A 1 204 ? -68.380 34.186 91.306 1.00 77.94 204 GLN A C 1
ATOM 1653 O O . GLN A 1 204 ? -69.071 34.952 91.977 1.00 77.94 204 GLN A O 1
ATOM 1658 N N . ALA A 1 205 ? -67.217 33.722 91.765 1.00 71.12 205 ALA A N 1
ATOM 1659 C CA . ALA A 1 205 ? -66.637 34.115 93.046 1.00 71.12 205 ALA A CA 1
ATOM 1660 C C . ALA A 1 205 ? -66.262 35.605 93.064 1.00 71.12 205 ALA A C 1
ATOM 1662 O O . ALA A 1 205 ? -66.506 36.281 94.062 1.00 71.12 205 ALA A O 1
ATOM 1663 N N . GLU A 1 206 ? -65.748 36.151 91.958 1.00 67.69 206 GLU A N 1
ATOM 1664 C CA . GLU A 1 206 ? -65.481 37.584 91.807 1.00 67.69 206 GLU A CA 1
ATOM 1665 C C . GLU A 1 206 ? -66.756 38.432 91.764 1.00 67.69 206 GLU A C 1
ATOM 1667 O O . GLU A 1 206 ? -66.804 39.479 92.407 1.00 67.69 206 GLU A O 1
ATOM 1672 N N . THR A 1 207 ? -67.807 38.006 91.055 1.00 68.19 207 THR A N 1
ATOM 1673 C CA . THR A 1 207 ? -69.105 38.713 91.054 1.00 68.19 207 THR A CA 1
ATOM 1674 C C . THR A 1 207 ? -69.772 38.655 92.423 1.00 68.19 207 THR A C 1
ATOM 1676 O O . THR A 1 207 ? -70.276 39.673 92.894 1.00 68.19 207 THR A O 1
ATOM 1679 N N . THR A 1 208 ? -69.693 37.514 93.111 1.00 62.22 208 THR A N 1
ATOM 1680 C CA . THR A 1 208 ? -70.175 37.374 94.494 1.00 62.22 208 THR A CA 1
ATOM 1681 C C . THR A 1 208 ? -69.362 38.254 95.454 1.00 62.22 208 THR A C 1
ATOM 1683 O O . THR A 1 208 ? -69.942 38.912 96.313 1.00 62.22 208 THR A O 1
ATOM 1686 N N . ARG A 1 209 ? -68.035 38.373 95.270 1.00 57.62 209 ARG A N 1
ATOM 1687 C CA . ARG A 1 209 ? -67.181 39.322 96.016 1.00 57.62 209 ARG A CA 1
ATOM 1688 C C . ARG A 1 209 ? -67.534 40.785 95.739 1.00 57.62 209 ARG A C 1
ATOM 1690 O O . ARG A 1 209 ? -67.581 41.573 96.679 1.00 57.62 209 ARG A O 1
ATOM 1697 N N . LYS A 1 210 ? -67.800 41.147 94.479 1.00 58.56 210 LYS A N 1
ATOM 1698 C CA . LYS A 1 210 ? -68.206 42.506 94.075 1.00 58.56 210 LYS A CA 1
ATOM 1699 C C . LYS A 1 210 ? -69.585 42.886 94.630 1.00 58.56 210 LYS A C 1
ATOM 1701 O O . LYS A 1 210 ? -69.779 44.037 95.000 1.00 58.56 210 LYS A O 1
ATOM 1706 N N . LEU A 1 211 ? -70.509 41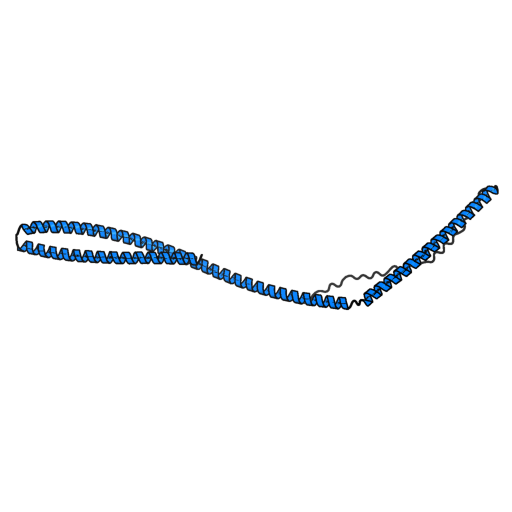.928 94.747 1.00 57.56 211 LEU A N 1
ATOM 1707 C CA . LEU A 1 211 ? -71.831 42.118 95.363 1.00 57.56 211 LEU A CA 1
ATOM 1708 C C . LEU A 1 211 ? -71.788 42.142 96.904 1.00 57.56 211 LEU A C 1
ATOM 1710 O O . LEU A 1 211 ? -72.648 42.761 97.521 1.00 57.56 211 LEU A O 1
ATOM 1714 N N . ALA A 1 212 ? -70.783 41.521 97.531 1.00 54.66 212 ALA A N 1
ATOM 1715 C CA . ALA A 1 212 ? -70.624 41.457 98.989 1.00 54.66 212 ALA A CA 1
ATOM 1716 C C . ALA A 1 212 ? -69.776 42.597 99.605 1.00 54.66 212 ALA A C 1
ATOM 1718 O O . ALA A 1 212 ? -69.395 42.507 100.773 1.00 54.66 212 ALA A O 1
ATOM 1719 N N . GLY A 1 213 ? -69.451 43.659 98.853 1.00 49.34 213 GLY A N 1
ATOM 1720 C CA . GLY A 1 213 ? -68.898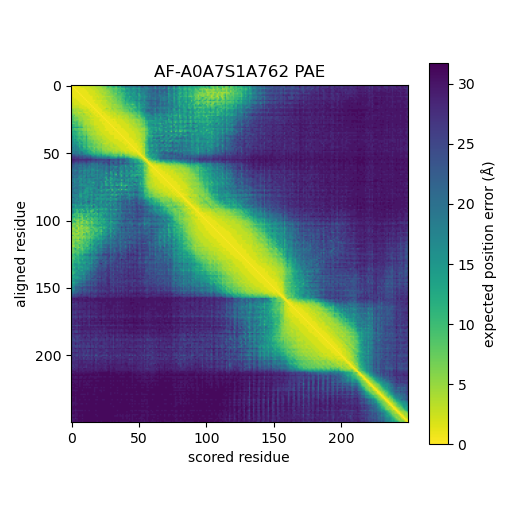 44.911 99.399 1.00 49.34 213 GLY A CA 1
ATOM 1721 C C . GLY A 1 213 ? -67.654 44.772 100.292 1.00 49.34 213 GLY A C 1
ATOM 1722 O O . GLY A 1 213 ? -67.542 45.486 101.285 1.00 49.34 213 GLY A O 1
ATOM 1723 N N . SER A 1 214 ? -66.736 43.849 99.982 1.00 45.62 214 SER A N 1
ATOM 1724 C CA . SER A 1 214 ? -65.563 43.556 100.825 1.00 45.62 214 SER A CA 1
ATOM 1725 C C . SER A 1 214 ? -64.235 43.752 100.061 1.00 45.62 214 SER A C 1
ATOM 1727 O O . SER A 1 214 ? -64.128 43.277 98.929 1.00 45.62 214 SER A O 1
ATOM 1729 N N . PRO A 1 215 ? -63.219 44.430 100.643 1.00 47.03 215 PRO A N 1
ATOM 1730 C CA . PRO A 1 215 ? -61.963 44.804 99.972 1.00 47.03 215 PRO A CA 1
ATOM 1731 C C . PRO A 1 215 ? -61.035 43.595 99.715 1.00 47.03 215 PRO A C 1
ATOM 1733 O O . PRO A 1 215 ? -61.258 42.520 100.284 1.00 47.03 215 PRO A O 1
ATOM 1736 N N . PRO A 1 216 ? -59.998 43.729 98.856 1.00 49.28 216 PRO A N 1
ATOM 1737 C CA . PRO A 1 216 ? -59.188 42.596 98.426 1.00 49.28 216 PRO A CA 1
ATOM 1738 C C . PRO A 1 216 ? -58.368 42.049 99.600 1.00 49.28 216 PRO A C 1
ATOM 1740 O O . PRO A 1 216 ? -57.572 42.763 100.201 1.00 49.28 216 PRO A O 1
ATOM 1743 N N . LYS A 1 217 ? -58.544 40.760 99.906 1.00 52.69 217 LYS A N 1
ATOM 1744 C CA . LYS A 1 217 ? -57.547 39.985 100.651 1.00 52.69 217 LYS A CA 1
ATOM 1745 C C . LYS A 1 217 ? -56.631 39.306 99.641 1.00 52.69 217 LYS A C 1
ATOM 1747 O O . LYS A 1 217 ? -57.118 38.570 98.779 1.00 52.69 217 LYS A O 1
ATOM 1752 N N . GLU A 1 218 ? -55.345 39.611 99.768 1.00 51.62 218 GLU A N 1
ATOM 1753 C CA . GLU A 1 218 ? -54.213 39.017 99.056 1.00 51.62 218 GLU A CA 1
ATOM 1754 C C . GLU A 1 218 ? -54.341 37.487 98.961 1.00 51.62 218 GLU A C 1
ATOM 1756 O O . GLU A 1 218 ? -54.844 36.855 99.899 1.00 51.62 218 GLU A O 1
ATOM 1761 N N . PRO A 1 219 ? -53.899 36.860 97.858 1.00 48.16 219 PRO A N 1
ATOM 1762 C CA . PRO A 1 219 ? -53.832 35.412 97.805 1.00 48.16 219 PRO A CA 1
ATOM 1763 C C . PRO A 1 219 ? -52.761 34.939 98.793 1.00 48.16 219 PRO A C 1
ATOM 1765 O O . PRO A 1 219 ? -51.567 35.163 98.606 1.00 48.16 219 PRO A O 1
ATOM 1768 N N . SER A 1 220 ? -53.207 34.277 99.861 1.00 52.81 220 SER A N 1
ATOM 1769 C CA . SER A 1 220 ? -52.352 33.493 100.743 1.00 52.81 220 SER A CA 1
ATOM 1770 C C . SER A 1 220 ? -51.610 32.454 99.908 1.00 52.81 220 SER A C 1
ATOM 1772 O O . SER A 1 220 ? -52.246 31.646 99.226 1.00 52.81 220 SER A O 1
ATOM 1774 N N . GLN A 1 221 ? -50.282 32.499 99.965 1.00 49.03 221 GLN A N 1
ATOM 1775 C CA . GLN A 1 221 ? -49.378 31.524 99.369 1.00 49.03 221 GLN A CA 1
ATOM 1776 C C . GLN A 1 221 ? -49.791 30.113 99.802 1.00 49.03 221 GLN A C 1
ATOM 1778 O O . GLN A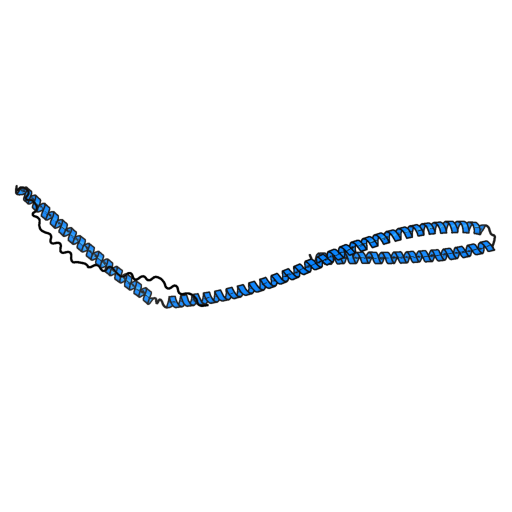 1 221 ? -49.582 29.716 100.946 1.00 49.03 221 GLN A O 1
ATOM 1783 N N . LEU A 1 222 ? -50.415 29.366 98.891 1.00 48.31 222 LEU A N 1
ATOM 1784 C CA . LEU A 1 222 ? -50.555 27.927 99.037 1.00 48.31 222 LEU A CA 1
ATOM 1785 C C . LEU A 1 222 ? -49.277 27.324 98.460 1.00 48.31 222 LEU A C 1
ATOM 1787 O O . LEU A 1 222 ? -49.029 27.419 97.257 1.00 48.31 222 LEU A O 1
ATOM 1791 N N . GLU A 1 223 ? -48.446 26.765 99.333 1.00 46.97 223 GLU A N 1
ATOM 1792 C CA . GLU A 1 223 ? -47.251 26.016 98.962 1.00 46.97 223 GLU A CA 1
ATOM 1793 C C . GLU A 1 223 ? -47.639 24.865 98.022 1.00 46.97 223 GLU A C 1
ATOM 1795 O O . GLU A 1 223 ? -48.134 23.815 98.437 1.00 46.97 223 GLU A O 1
ATOM 1800 N N . LEU A 1 224 ? -47.408 25.064 96.724 1.00 40.81 224 LEU A N 1
ATOM 1801 C CA . LEU A 1 224 ? -47.354 23.987 95.749 1.00 40.81 224 LEU A CA 1
ATOM 1802 C C . LEU A 1 224 ? -46.124 23.142 96.085 1.00 40.81 224 LEU A C 1
ATOM 1804 O O . LEU A 1 224 ? -45.016 23.420 95.632 1.00 40.81 224 LEU A O 1
ATOM 1808 N N . ARG A 1 225 ? -46.318 22.083 96.877 1.00 47.44 225 ARG A N 1
ATOM 1809 C CA . ARG A 1 225 ? -45.416 20.930 96.848 1.00 47.44 225 ARG A CA 1
ATOM 1810 C C . ARG A 1 225 ? -45.495 20.320 95.452 1.00 47.44 225 ARG A C 1
ATOM 1812 O O . ARG A 1 225 ? -46.301 19.432 95.187 1.00 47.44 225 ARG A O 1
ATOM 1819 N N . THR A 1 226 ? -44.659 20.822 94.550 1.00 44.78 226 THR A N 1
ATOM 1820 C CA . THR A 1 226 ? -44.328 20.157 93.296 1.00 44.78 226 THR A CA 1
ATOM 1821 C C . THR A 1 226 ? -43.678 18.824 93.642 1.00 44.78 226 THR A C 1
ATOM 1823 O O . THR A 1 226 ? -42.507 18.768 94.010 1.00 44.78 226 THR A O 1
ATOM 1826 N N . THR A 1 227 ? -44.446 17.744 93.563 1.00 45.44 227 THR A N 1
ATOM 1827 C CA . THR A 1 227 ? -43.876 16.407 93.420 1.00 45.44 227 THR A CA 1
ATOM 1828 C C . THR A 1 227 ? -43.828 16.128 91.926 1.00 45.44 227 THR A C 1
ATOM 1830 O O . THR A 1 227 ? -44.795 15.670 91.326 1.00 45.44 227 THR A O 1
ATOM 1833 N N . CYS A 1 228 ? -42.707 16.493 91.304 1.00 39.34 228 CYS A N 1
ATOM 1834 C CA . CYS A 1 228 ? -42.292 15.852 90.064 1.00 39.34 228 CYS A CA 1
ATOM 1835 C C . CYS A 1 228 ? -41.909 14.413 90.430 1.00 39.34 228 CYS A C 1
ATOM 1837 O O . CYS A 1 228 ? -41.044 14.250 91.291 1.00 39.34 228 CYS A O 1
ATOM 1839 N N . PRO A 1 229 ? -42.509 13.369 89.842 1.00 53.19 229 PRO A N 1
ATOM 1840 C CA . PRO A 1 229 ? -41.839 12.085 89.822 1.00 53.19 229 PRO A CA 1
ATOM 1841 C C . PRO A 1 229 ? -40.634 12.202 88.885 1.00 53.19 229 PRO A C 1
ATOM 1843 O O . PRO A 1 229 ? -40.773 12.571 87.716 1.00 53.19 229 PRO A O 1
ATOM 1846 N N . ASP A 1 230 ? -39.458 11.921 89.439 1.00 44.53 230 ASP A N 1
ATOM 1847 C CA . ASP A 1 230 ? -38.210 11.722 88.717 1.00 44.53 230 ASP A CA 1
ATOM 1848 C C . ASP A 1 230 ? -38.426 10.713 87.583 1.00 44.53 230 ASP A C 1
ATOM 1850 O O . ASP A 1 230 ? -38.736 9.544 87.821 1.00 44.53 230 ASP A O 1
ATOM 1854 N N . ILE A 1 231 ? -38.257 11.153 86.335 1.00 49.72 231 ILE A N 1
ATOM 1855 C CA . ILE A 1 231 ? -37.918 10.229 85.254 1.00 49.72 231 ILE A CA 1
ATOM 1856 C C . ILE A 1 231 ? -36.423 10.382 85.055 1.00 49.72 231 ILE A C 1
ATOM 1858 O O . ILE A 1 231 ? -35.943 11.298 84.385 1.00 49.72 231 ILE A O 1
ATOM 1862 N N . ASP A 1 232 ? -35.721 9.484 85.736 1.00 51.19 232 ASP A N 1
ATOM 1863 C CA . ASP A 1 232 ? -34.291 9.279 85.663 1.00 51.19 232 ASP A CA 1
ATOM 1864 C C . ASP A 1 232 ? -33.773 9.323 84.227 1.00 51.19 232 ASP A C 1
ATOM 1866 O O . ASP A 1 232 ? -34.315 8.725 83.289 1.00 51.19 232 ASP A O 1
ATOM 1870 N N . GLY A 1 233 ? -32.640 10.004 84.089 1.00 50.59 233 GLY A N 1
ATOM 1871 C CA . GLY A 1 233 ? -31.823 9.952 82.901 1.00 50.59 233 GLY A CA 1
ATOM 1872 C C . GLY A 1 233 ? -31.373 8.523 82.613 1.00 50.59 233 GLY A C 1
ATOM 1873 O O . GLY A 1 233 ? -30.548 7.945 83.319 1.00 50.59 233 GLY A O 1
ATOM 1874 N N . HIS A 1 234 ? -31.810 7.997 81.475 1.00 43.19 234 HIS A N 1
ATOM 1875 C CA . HIS A 1 234 ? -31.003 7.071 80.689 1.00 43.19 234 HIS A CA 1
ATOM 1876 C C . HIS A 1 234 ? -30.462 7.797 79.465 1.00 43.19 234 HIS A C 1
ATOM 1878 O O . HIS A 1 234 ? -30.921 7.671 78.334 1.00 43.19 234 HIS A O 1
ATOM 1884 N N . SER A 1 235 ? -29.429 8.585 79.755 1.00 48.78 235 SER A N 1
ATOM 1885 C CA . SER A 1 235 ? -28.348 8.845 78.820 1.00 48.78 235 SER A CA 1
ATOM 1886 C C . SER A 1 235 ? -27.411 7.630 78.801 1.00 48.78 235 SER A C 1
ATOM 1888 O O . SER A 1 235 ? -27.092 7.080 79.854 1.00 48.78 235 SER A O 1
ATOM 1890 N N . ARG A 1 236 ? -26.919 7.300 77.599 1.00 44.69 236 ARG A N 1
ATOM 1891 C CA . ARG A 1 236 ? -25.960 6.236 77.212 1.00 44.69 236 ARG A CA 1
ATOM 1892 C C . ARG A 1 236 ? -26.592 4.854 76.979 1.00 44.69 236 ARG A C 1
ATOM 1894 O O . ARG A 1 236 ? -27.236 4.294 77.848 1.00 44.69 236 ARG A O 1
ATOM 1901 N N . LYS A 1 237 ? -26.379 4.213 75.826 1.00 44.34 237 LYS A N 1
ATOM 1902 C CA . LYS A 1 237 ? -25.127 4.134 75.052 1.00 44.34 237 LYS A CA 1
ATOM 1903 C C . LYS A 1 237 ? -25.372 4.232 73.540 1.00 44.34 237 LYS A C 1
ATOM 1905 O O . LYS A 1 237 ? -25.909 3.310 72.940 1.00 44.34 237 LYS A O 1
ATOM 1910 N N . VAL A 1 238 ? -24.861 5.293 72.918 1.00 46.22 238 VAL A N 1
ATOM 1911 C CA . VAL A 1 238 ? -24.370 5.202 71.539 1.00 46.22 238 VAL A CA 1
ATOM 1912 C C . VAL A 1 238 ? -23.025 4.487 71.637 1.00 46.22 238 VAL A C 1
ATOM 1914 O O . VAL A 1 238 ? -22.046 5.073 72.091 1.00 46.22 238 VAL A O 1
ATOM 1917 N N . LEU A 1 239 ? -22.995 3.198 71.300 1.00 45.22 239 LEU A N 1
ATOM 1918 C CA . LEU A 1 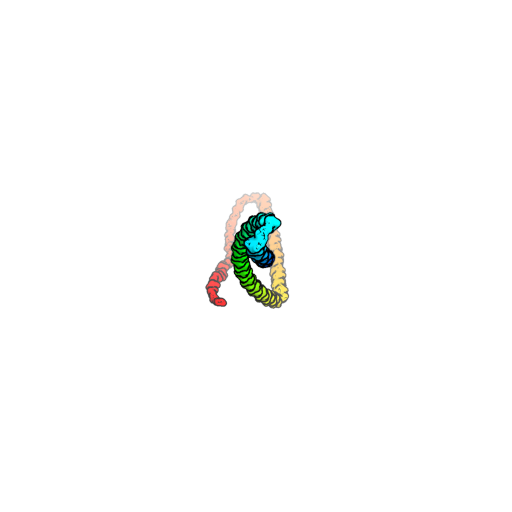239 ? -21.758 2.519 70.928 1.00 45.22 239 LEU A CA 1
ATOM 1919 C C . LEU A 1 239 ? -21.662 2.604 69.408 1.00 45.22 239 LEU A C 1
ATOM 1921 O O . LEU A 1 239 ? -22.189 1.757 68.695 1.00 45.22 239 LEU A O 1
ATOM 1925 N N . GLY A 1 240 ? -21.008 3.660 68.929 1.00 49.88 240 GLY A N 1
ATOM 1926 C CA . GLY A 1 240 ? -20.179 3.504 67.741 1.00 49.88 240 GLY A CA 1
ATOM 1927 C C . GLY A 1 240 ? -18.948 2.678 68.125 1.00 49.88 240 GLY A C 1
ATOM 1928 O O . GLY A 1 240 ? -18.455 2.786 69.251 1.00 49.88 240 GLY A O 1
ATOM 1929 N N . PRO A 1 241 ? -18.511 1.794 67.229 1.00 51.19 241 PRO A N 1
ATOM 1930 C CA . PRO A 1 241 ? -17.128 1.858 66.763 1.00 51.19 241 PRO A CA 1
ATOM 1931 C C . PRO A 1 241 ? -17.144 1.802 65.225 1.00 51.19 241 PRO A C 1
ATOM 1933 O O . PRO A 1 241 ? -17.761 0.927 64.627 1.00 51.19 241 PRO A O 1
ATOM 1936 N N . GLU A 1 242 ? -16.689 2.830 64.514 1.00 42.88 242 GLU A N 1
ATOM 1937 C CA . GLU A 1 242 ? -15.274 3.064 64.197 1.00 42.88 242 GLU A CA 1
ATOM 1938 C C . GLU A 1 242 ? -14.452 1.782 63.977 1.00 42.88 242 GLU A C 1
ATOM 1940 O O . GLU A 1 242 ? -14.174 1.022 64.899 1.00 42.88 242 GLU A O 1
ATOM 1945 N N . SER A 1 243 ? -13.982 1.655 62.732 1.00 50.62 243 SER A N 1
ATOM 1946 C CA . SER A 1 243 ? -12.665 1.114 62.385 1.00 50.62 243 SER A CA 1
ATOM 1947 C C . SER A 1 243 ? -12.476 -0.404 62.458 1.00 50.62 243 SER A C 1
ATOM 1949 O O . SER A 1 243 ? -11.892 -0.940 63.393 1.00 50.62 243 SER A O 1
ATOM 1951 N N . ALA A 1 244 ? -12.801 -1.073 61.350 1.00 38.88 244 ALA A N 1
ATOM 1952 C CA . ALA A 1 244 ? -12.033 -2.225 60.881 1.00 38.88 244 ALA A CA 1
ATOM 1953 C C . ALA A 1 244 ? -11.526 -1.936 59.460 1.00 38.88 244 ALA A C 1
ATOM 1955 O O . ALA A 1 244 ? -12.086 -2.377 58.461 1.00 38.88 244 ALA A O 1
ATOM 1956 N N . SER A 1 245 ? -10.456 -1.141 59.399 1.00 48.12 245 SER A N 1
ATOM 1957 C CA . SER A 1 245 ? -9.451 -1.279 58.350 1.00 48.12 245 SER A CA 1
ATOM 1958 C C . SER A 1 245 ? -8.779 -2.633 58.561 1.00 48.12 245 SER A C 1
ATOM 1960 O O . SER A 1 245 ? -8.149 -2.844 59.597 1.00 48.12 245 SER A O 1
ATOM 1962 N N . VAL A 1 246 ? -8.931 -3.549 57.607 1.00 38.50 246 VAL A N 1
ATOM 1963 C CA . VAL A 1 246 ? -8.036 -4.697 57.461 1.00 38.50 246 VAL A CA 1
ATOM 1964 C C . VAL A 1 246 ? -7.676 -4.820 55.990 1.00 38.50 246 VAL A C 1
ATOM 1966 O O . VAL A 1 246 ? -8.528 -4.896 55.108 1.00 38.50 246 VAL A O 1
ATOM 1969 N N . ALA A 1 247 ? -6.368 -4.765 55.784 1.00 44.12 247 ALA A N 1
ATOM 1970 C CA . ALA A 1 247 ? -5.656 -4.920 54.541 1.00 44.12 247 ALA A CA 1
ATOM 1971 C C . ALA A 1 247 ? -5.817 -6.317 53.920 1.00 44.12 247 ALA A C 1
ATOM 1973 O O . ALA A 1 247 ? -6.043 -7.292 54.627 1.00 44.12 247 ALA A O 1
ATOM 1974 N N . ALA A 1 248 ? -5.579 -6.345 52.605 1.00 44.72 248 ALA A N 1
ATOM 1975 C CA . ALA A 1 248 ? -4.947 -7.400 51.811 1.00 44.72 248 ALA A CA 1
ATOM 1976 C C . ALA A 1 248 ? -5.444 -8.848 51.963 1.00 44.72 248 ALA A C 1
ATOM 1978 O O . ALA A 1 248 ? -5.238 -9.468 52.995 1.00 44.72 248 ALA A O 1
ATOM 1979 N N . PHE A 1 249 ? -5.882 -9.438 50.847 1.00 38.97 249 PHE A N 1
ATOM 1980 C CA . PHE A 1 249 ? -5.221 -10.629 50.300 1.00 38.97 249 PHE A CA 1
ATOM 1981 C C . PHE A 1 249 ? -5.467 -10.734 48.782 1.00 38.97 249 PHE A C 1
ATOM 1983 O O . PHE A 1 249 ? -6.617 -10.757 48.357 1.00 38.97 249 PHE A O 1
ATOM 1990 N N . SER A 1 250 ? -4.338 -10.748 48.051 1.00 45.91 250 SER A N 1
ATOM 1991 C CA . SER A 1 250 ? -4.037 -11.305 46.710 1.00 45.91 250 SER A CA 1
ATOM 1992 C C . SER A 1 250 ? -5.071 -11.192 45.591 1.00 45.91 250 SER A C 1
ATOM 1994 O O . SER A 1 250 ? -6.036 -11.987 45.617 1.00 45.91 250 SER A O 1
#

Mean predicted aligned error: 20.79 Å

Nearest PDB structures (foldseek):
  8qbr-assembly1_A  TM=8.570E-01  e=6.497E-01  Nostoc punctiforme
  5fi4-assembly1_B  TM=6.260E-01  e=8.286E-01  Homo sapiens
  5uk8-assembly1_B  TM=5.536E-01  e=7.337E-01  Homo sapiens
  5nnv-assembly4_D  TM=6.435E-01  e=1.522E+00  Bacillus subtilis subsp. subtilis str. 168

Solvent-accessible surface area (backbone atoms only — not comparable to full-atom values): 14349 Å² total; per-residue (Å²): 107,72,72,59,54,53,52,52,52,50,52,55,53,54,54,54,50,54,54,51,56,52,51,54,51,54,52,54,53,50,54,49,53,52,51,53,50,50,50,52,52,53,51,50,59,49,54,56,50,53,47,77,75,59,83,52,77,72,53,54,57,52,50,53,52,51,48,56,50,49,53,52,50,51,54,49,50,53,52,50,52,52,49,53,50,51,52,48,55,52,48,54,48,51,51,50,53,50,50,53,49,47,52,53,51,51,52,50,49,54,52,55,50,50,53,50,52,53,52,50,53,53,49,53,54,49,53,52,49,50,54,52,50,54,51,50,52,52,50,53,49,53,53,49,51,55,49,50,51,49,54,52,53,53,53,64,66,59,38,69,63,58,54,49,52,50,50,52,50,49,53,51,51,51,50,54,49,52,50,52,52,49,54,51,52,50,50,52,48,52,50,53,49,51,49,51,52,49,51,51,50,48,53,49,51,50,52,52,41,65,74,61,79,62,82,92,76,77,84,75,86,72,83,76,80,79,77,74,80,84,78,74,84,81,77,83,80,87,78,79,78,82,84,84,88,76,81,87,83,136

pLDDT: mean 75.57, std 14.97, range [38.5, 94.88]

Foldseek 3Di:
DLVVLVVVLVVLVVVLVVLVVVLVVLVVVLVVLVVVLVVLVVVLVVLVVVCVVPVDPVSVVVNVVSVVVNVVSVVVNVVSVVVSVVSVVVSVVSVVVSVVVSVVSVVVSVVVVVVVVVVVVVVVVVVVVVVVVVVVVVVVVVVVVVVVVVVVVVVVVCPVCVVVVVVVVVVVVVVVVVVVVVVVVVVVVVVVVVVVVVVVVVVVVVVVVVVVPDDDDDPDDDDPPPPDDDPDDPDDDPDDDDDDDDDDDD

Sequence (250 aa):
EKRRVTLAIQQCQDELRIDSERRDSLTTELDGMRSELMLLMSTHDHISRELVESQACSVEEELVNARAEIDTLRAKLSSYQCKSHLESTHSDMQITDCSEQLKQHETELKRVQAEFIEASAQIEVLLAKEHQHDEELRRVQLDFEAYRERAVKERSKCQESDVVRLSELVAKKDFELQSHVSSLREEQRRSAELQRALDAKSAQAETTRKLAGSPPKEPSQLELRTTCPDIDGHSRKVLGPESASVAAFS

Radius of gyration: 66.77 Å; Cα contacts (8 Å, |Δi|>4): 22; chains: 1; bounding box: 120×60×174 Å

Organism: Noctiluca scintillans (NCBI:txid2966)

Secondary structure (DSSP, 8-state):
-HHHHHHHHHHHHHHHHHHHHHHHHHHHHHHHHHHHHHHHHHHHHHHHHHHHHH--HHHHHHHHHHHHHHHHHHHHHHHHHHHHHHHHHHHHHHHHHHHHHHHHHHHHHHHHHHHHHHHHHHHHHHHHHHHHHHHHHHHHHHHHHHHHHHHHHHHHHS-HHHHHHHHHHHHHHHHHHHHHHHHHHHHHHHHHHHHHHHHHHHHHHHHHHHHTT-PPP----------PPP--------------------